Protein AF-0000000070504118 (afdb_homodimer)

pLDDT: mean 78.8, std 23.8, range [20.53, 98.88]

Sequence (328 aa):
MVEAYWTSLQSTMNFRMPEPGEGLLFGGDLSKTWLTQIVDYVAPLGYKLYATGKDVKHFLEST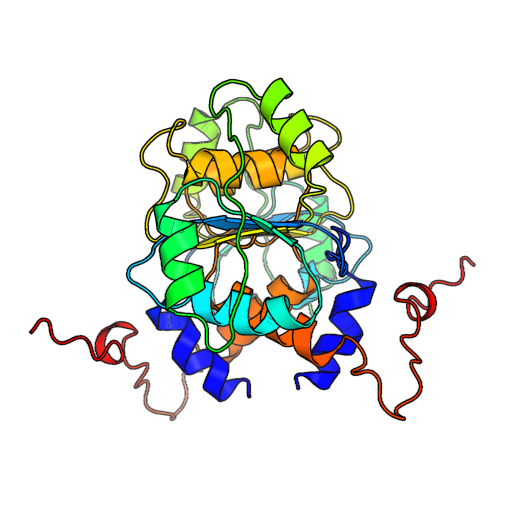CKNKVKVDVIEFPKEDKRALREVFKKYDIRGVFNLALTRGKTTLDVDYVMRRNAVDFGVPLFMEPQTAILFARCMSEKLPRSEGIPPEVRRWSEFIGGKPLMVEAYWTSLQSTMNFRMPEPGEGLLFGGDLSKTWLTQIVDYVAPLGYKLYATGKDVKHFLESTCKNKVKVDVIEFPKEDKRALREVFKKYDIRGVFNLALTRGKTTLDVDYVMRRNAVDFGVPLFMEPQTAILFARCMSEKLPRSEGIPPEVRRWSEFIGGKPL

Radius of gyration: 19.49 Å; Cα contacts (8 Å, |Δi|>4): 531; chains: 2; bounding box: 62×51×52 Å

Foldseek 3Di:
DLVVVLLPVCQDDPQHDDAAVAEEEEEADLVDCLRQLLCLLCQVRHHAYEYQDVVVQCSNCPPHPDHGHYYHDHDPLVDLVVNVVRCVVRRHQEYEYAHPDDQPDSSRPSNSSQVSCVVVVHHYHHHRVVSSSVSNSVRVLCDDPDDDPCCCVRSVVVPPPPPD/DLVVVLLPPQQDDPQHDDAAVAEEEEEADLVDCLRQLLCLLCQVRHHAYEYQDVVVQCSNCPPHPDHGHYYHDHDPLVDLVVNVVRCVVRRHQEYEYAHPDDQPDSSRPSNSSQVSCVVVVHHYHHHRVVSSSVSNSVRVLCDDPDPDPCCCVRSVVVPPPPPD

Nearest PDB structures (foldseek):
  1wo8-assembly1_A  TM=6.613E-01  e=3.465E-04  Thermus thermophilus HB8
  8u2v-assembly1_B  TM=6.356E-01  e=7.333E-04  Borreliella burgdorferi B31
  2z95-assembly1_D  TM=4.974E-01  e=3.998E-02  Aquifex aeolicus VF5
  6q94-assembly3_H-2  TM=5.859E-01  e=1.156E-01  Homo sapiens
  8h26-assembly1_A  TM=4.671E-01  e=1.231E-01  Staphylococcus aureus subsp. aureus NCTC 8325

Secondary structure (DSSP, 8-state):
-HHHHHHHHHHH-SS----TTSEEEEEE-SSSSHHHHHHHHHGGGT-EEEESSHHHHHHHHHHSSS---EEE----TT-HHHHHHHHHHTTEEEEEEE-SS--SSTT-HHHHHHHHHHHTT--EE--HHHHHHHHHHHHHHS--SSSS------TTTSS-----/-HHHHHHHHGGG-SS----TTSEEEEEE-SSSSHHHHHHHHHGGGT-EEEESSHHHHHHHHHHSSS---EEE----TT-HHHHHHHHHHTTEEEEEEE-SS--SSTT-HHHHHHHHHHHTT--EE--HHHHHHHHHHHHHHS--SSSS------TTTS------

Solvent-accessible surface area (backbone atoms only — not comparable to full-atom values): 18100 Å² total; per-residue (Å²): 106,69,63,65,52,47,72,50,37,66,55,51,40,37,42,69,71,65,47,67,67,30,16,35,38,46,51,56,50,79,92,53,62,58,64,34,56,27,45,58,34,38,51,85,61,44,42,41,42,34,20,72,40,68,66,56,32,50,50,43,48,68,61,29,88,57,92,56,76,56,45,70,45,84,70,54,80,89,35,66,70,60,36,50,50,44,39,58,75,55,40,50,32,33,37,41,39,41,33,60,59,62,53,88,43,86,76,27,67,63,31,40,52,54,49,47,26,58,74,68,47,30,47,59,34,47,43,41,51,56,40,37,51,47,25,46,50,56,45,69,60,54,73,63,85,68,87,65,75,62,77,62,65,52,41,63,68,69,44,68,69,62,79,123,106,70,62,65,53,47,73,53,37,69,58,52,40,34,42,68,72,67,48,68,67,30,16,35,37,47,50,55,49,77,91,54,64,59,62,33,57,27,46,60,32,40,51,83,61,46,41,39,42,33,19,72,40,67,65,57,31,50,49,43,48,68,62,27,89,55,92,54,74,53,45,69,44,86,70,54,82,90,36,67,71,59,36,51,51,45,39,57,74,55,40,50,32,32,36,43,41,42,33,59,59,62,53,89,43,86,77,28,66,62,32,40,52,54,48,46,27,58,74,68,48,29,47,58,34,46,41,39,48,56,39,36,51,47,25,46,51,56,44,70,60,56,70,65,86,70,85,66,74,63,77,61,66,52,42,62,68,69,44,67,70,63,79,122

InterPro domains:
  IPR011607 Methylglyoxal synthase-like domain [PS51855] (15-164)
  IPR036914 Methylglyoxal synthase-like domain superfamily [G3DSA:3.40.50.1380] (1-138)
  IPR036914 Methylglyoxal synthase-like domain superfamily [SSF52335] (14-139)

Organism: Lasius niger (NCBI:txid67767)

Structure (mmCIF, N/CA/C/O backbone):
data_AF-0000000070504118-model_v1
#
loop_
_entity.id
_entity.type
_entity.pdbx_description
1 polymer 'Carbamoyl-phosphate synthase arginine-specific large chain'
#
loop_
_atom_site.group_PDB
_atom_site.id
_atom_site.type_symbol
_atom_site.label_atom_id
_atom_site.label_alt_id
_atom_site.label_comp_id
_atom_site.label_asym_id
_atom_site.label_entity_id
_atom_site.label_seq_id
_atom_site.pdbx_PDB_ins_code
_atom_site.Cartn_x
_atom_site.Cartn_y
_atom_site.Cartn_z
_atom_site.occupancy
_atom_site.B_iso_or_equiv
_atom_site.auth_seq_id
_atom_site.auth_comp_id
_atom_site.auth_asym_id
_atom_site.auth_atom_id
_atom_site.pdbx_PDB_model_num
ATOM 1 N N . MET A 1 1 ? -0.927 9.961 -20.391 1 36.69 1 MET A N 1
ATOM 2 C CA . MET A 1 1 ? -0.747 8.773 -19.562 1 36.69 1 MET A CA 1
ATOM 3 C C . MET A 1 1 ? -1.302 9 -18.156 1 36.69 1 MET A C 1
ATOM 5 O O . MET A 1 1 ? -2.049 8.164 -17.641 1 36.69 1 MET A O 1
ATOM 9 N N . VAL A 1 2 ? -0.847 10.195 -17.594 1 42.72 2 VAL A N 1
ATOM 10 C CA . VAL A 1 2 ? -1.384 10.586 -16.297 1 42.72 2 VAL A CA 1
ATOM 11 C C . VAL A 1 2 ? -2.902 10.727 -16.391 1 42.72 2 VAL A C 1
ATOM 13 O O . VAL A 1 2 ? -3.623 10.336 -15.469 1 42.72 2 VAL A O 1
ATOM 16 N N . GLU A 1 3 ? -3.158 11.219 -17.578 1 43.03 3 GLU A N 1
ATOM 17 C CA . GLU A 1 3 ? -4.582 11.523 -17.719 1 43.03 3 GLU A CA 1
ATOM 18 C C . GLU A 1 3 ? -5.426 10.258 -17.641 1 43.03 3 GLU A C 1
ATOM 20 O O . GLU A 1 3 ? -6.469 10.242 -16.969 1 43.03 3 GLU A O 1
ATOM 25 N N . ALA A 1 4 ? -5.043 9.32 -18.438 1 44.44 4 ALA A N 1
ATOM 26 C CA . ALA A 1 4 ? -5.805 8.078 -18.469 1 44.44 4 ALA A CA 1
ATOM 27 C C . ALA A 1 4 ? -5.793 7.387 -17.109 1 44.44 4 ALA A C 1
ATOM 29 O O . ALA A 1 4 ? -6.785 6.773 -16.703 1 44.44 4 ALA A O 1
ATOM 30 N N . TYR A 1 5 ? -4.645 7.508 -16.547 1 46.09 5 TYR A N 1
ATOM 31 C CA . TYR A 1 5 ? -4.527 6.898 -15.227 1 46.09 5 TYR A CA 1
ATOM 32 C C . TYR A 1 5 ? -5.555 7.48 -14.258 1 46.09 5 TYR A C 1
ATOM 34 O O . TYR A 1 5 ? -6.184 6.742 -13.5 1 46.09 5 TYR A O 1
ATOM 42 N N . TRP A 1 6 ? -5.758 8.766 -14.398 1 47 6 TRP A N 1
ATOM 43 C CA . TRP A 1 6 ? -6.543 9.5 -13.406 1 47 6 TRP A CA 1
ATOM 44 C C . TRP A 1 6 ? -8.023 9.164 -13.531 1 47 6 TRP A C 1
ATOM 46 O O . TRP A 1 6 ? -8.719 9.008 -12.523 1 47 6 TRP A O 1
ATOM 56 N N . THR A 1 7 ? -8.438 9.141 -14.719 1 45.72 7 THR A N 1
ATOM 57 C CA . THR A 1 7 ? -9.859 8.875 -14.875 1 45.72 7 THR A CA 1
ATOM 58 C C . THR A 1 7 ? -10.25 7.598 -14.133 1 45.72 7 THR A C 1
ATOM 60 O O . THR A 1 7 ? -11.312 7.535 -13.516 1 45.72 7 THR A O 1
ATOM 63 N N . SER A 1 8 ? -9.281 6.75 -13.969 1 45.91 8 SER A N 1
ATOM 64 C CA . SER A 1 8 ? -9.523 5.434 -13.391 1 45.91 8 SER A CA 1
ATOM 65 C C . SER A 1 8 ? -9.359 5.453 -11.875 1 45.91 8 SER A C 1
ATOM 67 O O . SER A 1 8 ? -10.039 4.711 -11.164 1 45.91 8 SER A O 1
ATOM 69 N N . LEU A 1 9 ? -8.492 6.293 -11.328 1 50.66 9 LEU A N 1
ATOM 70 C CA . LEU A 1 9 ? -8.141 6.266 -9.914 1 50.66 9 LEU A CA 1
ATOM 71 C C . LEU A 1 9 ? -9.367 6.516 -9.047 1 50.66 9 LEU A C 1
ATOM 73 O O . LEU A 1 9 ? -9.555 5.855 -8.016 1 50.66 9 LEU A O 1
ATOM 77 N N . GLN A 1 10 ? -10.18 7.551 -9.328 1 46.56 10 GLN A N 1
ATOM 78 C CA . GLN A 1 10 ? -11.203 8.016 -8.391 1 46.56 10 GLN A CA 1
ATOM 79 C C . GLN A 1 10 ? -12.289 6.965 -8.195 1 46.56 10 GLN A C 1
ATOM 81 O O . GLN A 1 10 ? -12.844 6.832 -7.102 1 46.56 10 GLN A O 1
ATOM 86 N N . SER A 1 11 ? -12.578 6.258 -9.297 1 42.44 11 SER A N 1
ATOM 87 C CA . SER A 1 11 ? -13.773 5.418 -9.258 1 42.44 11 SER A CA 1
ATOM 88 C C . SER A 1 11 ? -13.508 4.109 -8.523 1 42.44 11 SER A C 1
ATOM 90 O O . SER A 1 11 ? -14.445 3.434 -8.086 1 42.44 11 SER A O 1
ATOM 92 N N . THR A 1 12 ? -12.273 3.842 -8.328 1 46.72 12 THR A N 1
ATOM 93 C CA . THR A 1 12 ? -12.062 2.426 -8.039 1 46.72 12 THR A CA 1
ATOM 94 C C . THR A 1 12 ? -11.305 2.244 -6.73 1 46.72 12 THR A C 1
ATOM 96 O O . THR A 1 12 ? -10.867 1.137 -6.406 1 46.72 12 THR A O 1
ATOM 99 N N . MET A 1 13 ? -11.039 3.328 -5.992 1 50.56 13 MET A N 1
ATOM 100 C CA . MET A 1 13 ? -10.258 3.068 -4.789 1 50.56 13 MET A CA 1
ATOM 101 C C . MET A 1 13 ? -11.125 2.445 -3.701 1 50.56 13 MET A C 1
ATOM 103 O O . MET A 1 13 ? -12.273 2.848 -3.508 1 50.56 13 MET A O 1
ATOM 107 N N . ASN A 1 14 ? -10.898 1.213 -3.322 1 53.78 14 ASN A N 1
ATOM 108 C CA . ASN A 1 14 ? -11.594 0.492 -2.262 1 53.78 14 ASN A CA 1
ATOM 109 C C . ASN A 1 14 ? -11.711 1.334 -0.994 1 53.78 14 ASN A C 1
ATOM 111 O O . ASN A 1 14 ? -12.75 1.315 -0.323 1 53.78 14 ASN A O 1
ATOM 115 N N . PHE A 1 15 ? -10.469 2.006 -0.595 1 56.12 15 PHE A N 1
ATOM 116 C CA . PHE A 1 15 ? -10.453 2.98 0.49 1 56.12 15 PHE A CA 1
ATOM 117 C C . PHE A 1 15 ? -10.633 4.395 -0.048 1 56.12 15 PHE A C 1
ATOM 119 O O . PHE A 1 15 ? -10.227 4.691 -1.175 1 56.12 15 PHE A O 1
ATOM 126 N N . ARG A 1 16 ? -11.641 4.934 0.451 1 63.47 16 ARG A N 1
ATOM 127 C CA . ARG A 1 16 ? -11.914 6.293 0.001 1 63.47 16 ARG A CA 1
ATOM 128 C C . ARG A 1 16 ? -10.641 7.129 -0.041 1 63.47 16 ARG A C 1
ATOM 130 O O . ARG A 1 16 ? -9.805 7.035 0.857 1 63.47 16 ARG A O 1
ATOM 137 N N . MET A 1 17 ? -10.336 7.668 -1.132 1 72.88 17 MET A N 1
ATOM 138 C CA . MET A 1 17 ? -9.227 8.609 -1.248 1 72.88 17 MET A CA 1
ATOM 139 C C . MET A 1 17 ? -9.367 9.734 -0.234 1 72.88 17 MET A C 1
ATOM 141 O O . MET A 1 17 ? -10.461 10.242 -0.008 1 72.88 17 MET A O 1
ATOM 145 N N . PRO A 1 18 ? -8.203 9.922 0.378 1 85.06 18 PRO A N 1
ATOM 146 C CA . PRO A 1 18 ? -8.289 11.094 1.247 1 85.06 18 PRO A CA 1
ATOM 147 C C . PRO A 1 18 ? -8.734 12.352 0.5 1 85.06 18 PRO A C 1
ATOM 149 O O . PRO A 1 18 ? -8.391 12.523 -0.674 1 85.06 18 PRO A O 1
ATOM 152 N N . GLU A 1 19 ? -9.508 13.117 1.158 1 84.88 19 GLU A N 1
ATOM 153 C CA . GLU A 1 19 ? -9.992 14.383 0.608 1 84.88 19 GLU A CA 1
ATOM 154 C C . GLU A 1 19 ? -9.328 15.57 1.302 1 84.88 19 GLU A C 1
ATOM 156 O O . GLU A 1 19 ? -8.945 15.477 2.469 1 84.88 19 GLU A O 1
ATOM 161 N N . PRO A 1 20 ? -9.258 16.672 0.469 1 88.19 20 PRO A N 1
ATOM 162 C CA . PRO A 1 20 ? -8.742 17.875 1.133 1 88.19 20 PRO A CA 1
ATOM 163 C C . PRO A 1 20 ? -9.445 18.156 2.459 1 88.19 20 PRO A C 1
ATOM 165 O O . PRO A 1 20 ? -10.664 17.984 2.566 1 88.19 20 PRO A O 1
ATOM 168 N N . GLY A 1 21 ? -8.711 18.625 3.375 1 94.44 21 GLY A N 1
ATOM 169 C CA . GLY A 1 21 ? -9.25 18.844 4.711 1 94.44 21 GLY A CA 1
ATOM 170 C C . GLY A 1 21 ? -9.031 17.672 5.645 1 94.44 21 GLY A C 1
ATOM 171 O O . GLY A 1 21 ? -9.078 17.828 6.867 1 94.44 21 GLY A O 1
ATOM 172 N N . GLU A 1 22 ? -8.766 16.484 5.137 1 95.56 22 GLU A N 1
ATOM 173 C CA . GLU A 1 22 ? -8.5 15.297 5.938 1 95.56 22 GLU A CA 1
ATOM 174 C C . GLU A 1 22 ? -7.016 15.164 6.254 1 95.56 22 GLU A C 1
ATOM 176 O O . GLU A 1 22 ? -6.184 15.859 5.66 1 95.56 22 GLU A O 1
ATOM 181 N N . GLY A 1 23 ? -6.719 14.273 7.219 1 98.12 23 GLY A N 1
ATOM 182 C CA . GLY A 1 23 ? -5.352 14.148 7.703 1 98.12 23 GLY A CA 1
ATOM 183 C C . GLY A 1 23 ? -4.547 13.102 6.961 1 98.12 23 GLY A C 1
ATOM 184 O O . GLY A 1 23 ? -5.07 12.047 6.609 1 98.12 23 GLY A O 1
ATOM 185 N N . LEU A 1 24 ? -3.314 13.438 6.738 1 98.12 24 LEU A N 1
ATOM 186 C CA . LEU A 1 24 ? -2.309 12.508 6.246 1 98.12 24 LEU A CA 1
ATOM 187 C C . LEU A 1 24 ? -1.181 12.336 7.258 1 98.12 24 LEU A C 1
ATOM 189 O O . LEU A 1 24 ? -0.669 13.32 7.793 1 98.12 24 LEU A O 1
ATOM 193 N N . LEU A 1 25 ? -0.865 11.109 7.566 1 98.69 25 LEU A N 1
ATOM 194 C CA . LEU A 1 25 ? 0.186 10.797 8.523 1 98.69 25 LEU A CA 1
ATOM 195 C C . LEU A 1 25 ? 1.461 10.359 7.816 1 98.69 25 LEU A C 1
ATOM 197 O O . LEU A 1 25 ? 1.423 9.492 6.941 1 98.69 25 LEU A O 1
ATOM 201 N N . PHE A 1 26 ? 2.551 10.992 8.156 1 98.25 26 PHE A N 1
ATOM 202 C CA . PHE A 1 26 ? 3.816 10.75 7.477 1 98.25 26 PHE A CA 1
ATOM 203 C C . PHE A 1 26 ? 4.844 10.172 8.438 1 98.25 26 PHE A C 1
ATOM 205 O O . PHE A 1 26 ? 4.945 10.609 9.586 1 98.25 26 PHE A O 1
ATOM 212 N N . GLY A 1 27 ? 5.543 9.172 7.992 1 96.38 27 GLY A N 1
ATOM 213 C CA . GLY A 1 27 ? 6.645 8.562 8.719 1 96.38 27 GLY A CA 1
ATOM 214 C C . GLY A 1 27 ? 7.578 7.77 7.832 1 96.38 27 GLY A C 1
ATOM 215 O O . GLY A 1 27 ? 7.262 7.5 6.672 1 96.38 27 GLY A O 1
ATOM 216 N N . GLY A 1 28 ? 8.742 7.367 8.43 1 92.75 28 GLY A N 1
ATOM 217 C CA . GLY A 1 28 ? 9.695 6.559 7.691 1 92.75 28 GLY A CA 1
ATOM 218 C C . GLY A 1 28 ? 11.086 7.16 7.66 1 92.75 28 GLY A C 1
ATOM 219 O O . GLY A 1 28 ? 11.477 7.891 8.57 1 92.75 28 GLY A O 1
ATOM 220 N N . ASP A 1 29 ? 11.82 6.836 6.605 1 89.94 29 ASP A N 1
ATOM 221 C CA . ASP A 1 29 ? 13.234 7.176 6.449 1 89.94 29 ASP A CA 1
ATOM 222 C C . ASP A 1 29 ? 13.406 8.656 6.098 1 89.94 29 ASP A C 1
ATOM 224 O O . ASP A 1 29 ? 12.734 9.164 5.199 1 89.94 29 ASP A O 1
ATOM 228 N N . LEU A 1 30 ? 14.336 9.352 6.781 1 93.88 30 LEU A N 1
ATOM 229 C CA . LEU A 1 30 ? 14.531 10.781 6.574 1 93.88 30 LEU A CA 1
ATOM 230 C C . LEU A 1 30 ? 15.82 11.047 5.801 1 93.88 30 LEU A C 1
ATOM 232 O O . LEU A 1 30 ? 16.172 12.195 5.551 1 93.88 30 LEU A O 1
ATOM 236 N N . SER A 1 31 ? 16.5 9.969 5.469 1 90.5 31 SER A N 1
ATOM 237 C CA . SER A 1 31 ? 17.75 10.125 4.711 1 90.5 31 SER A CA 1
ATOM 238 C C . SER A 1 31 ? 17.469 10.273 3.221 1 90.5 31 SER A C 1
ATOM 240 O O . SER A 1 31 ? 18.375 10.539 2.436 1 90.5 31 SER A O 1
ATOM 242 N N . LYS A 1 32 ? 16.25 10.117 2.832 1 88.69 32 LYS A N 1
ATOM 243 C CA . LYS A 1 32 ? 15.797 10.273 1.451 1 88.69 32 LYS A CA 1
ATOM 244 C C . LYS A 1 32 ? 14.82 11.43 1.316 1 88.69 32 LYS A C 1
ATOM 246 O O . LYS A 1 32 ? 14.273 11.906 2.312 1 88.69 32 LYS A O 1
ATOM 251 N N . THR A 1 33 ? 14.555 11.844 0.123 1 91.69 33 THR A N 1
ATOM 252 C CA . THR A 1 33 ? 13.68 12.984 -0.119 1 91.69 33 THR A CA 1
ATOM 253 C C . THR A 1 33 ? 12.258 12.516 -0.419 1 91.69 33 THR A C 1
ATOM 255 O O . THR A 1 33 ? 11.414 13.305 -0.85 1 91.69 33 THR A O 1
ATOM 258 N N . TRP A 1 34 ? 11.938 11.258 -0.248 1 90.94 34 TRP A N 1
ATOM 259 C CA . TRP A 1 34 ? 10.68 10.672 -0.683 1 90.94 34 TRP A CA 1
ATOM 260 C C . TRP A 1 34 ? 9.492 11.383 -0.032 1 90.94 34 TRP A C 1
ATOM 262 O O . TRP A 1 34 ? 8.555 11.797 -0.718 1 90.94 34 TRP A O 1
ATOM 272 N N . LEU A 1 35 ? 9.547 11.539 1.295 1 95.94 35 LEU A N 1
ATOM 273 C CA . LEU A 1 35 ? 8.445 12.18 2.006 1 95.94 35 LEU A CA 1
ATOM 274 C C . LEU A 1 35 ? 8.273 13.625 1.562 1 95.94 35 LEU A C 1
ATOM 276 O O . LEU A 1 35 ? 7.152 14.109 1.41 1 95.94 35 LEU A O 1
ATOM 280 N N . THR A 1 36 ? 9.391 14.289 1.333 1 96.94 36 THR A N 1
ATOM 281 C CA . THR A 1 36 ? 9.367 15.664 0.859 1 96.94 36 THR A CA 1
ATOM 282 C C . THR A 1 36 ? 8.625 15.773 -0.47 1 96.94 36 THR A C 1
ATOM 284 O O . THR A 1 36 ? 7.758 16.625 -0.638 1 96.94 36 THR A O 1
ATOM 287 N N . GLN A 1 37 ? 8.945 14.938 -1.38 1 93.88 37 GLN A N 1
ATOM 288 C CA . GLN A 1 37 ? 8.32 14.93 -2.699 1 93.88 37 GLN A CA 1
ATOM 289 C C . GLN A 1 37 ? 6.812 14.727 -2.594 1 93.88 37 GLN A C 1
ATOM 291 O O . GLN A 1 37 ? 6.043 15.406 -3.273 1 93.88 37 GLN A O 1
ATOM 296 N N . ILE A 1 38 ? 6.43 13.773 -1.747 1 94.75 38 ILE A N 1
ATOM 297 C CA . ILE A 1 38 ? 5.012 13.492 -1.561 1 94.75 38 ILE A CA 1
ATOM 298 C C . ILE A 1 38 ? 4.309 14.727 -0.997 1 94.75 38 ILE A C 1
ATOM 300 O O . ILE A 1 38 ? 3.283 15.156 -1.523 1 94.75 38 ILE A O 1
ATOM 304 N N . VAL A 1 39 ? 4.848 15.297 0.071 1 97.62 39 VAL A N 1
ATOM 305 C CA . VAL A 1 39 ? 4.238 16.453 0.733 1 97.62 39 VAL A CA 1
ATOM 306 C C . VAL A 1 39 ? 4.176 17.625 -0.232 1 97.62 39 VAL A C 1
ATOM 308 O O . VAL A 1 39 ? 3.189 18.375 -0.253 1 97.62 39 VAL A O 1
ATOM 311 N N . ASP A 1 40 ? 5.16 17.828 -1.086 1 96.06 40 ASP A N 1
ATOM 312 C CA . ASP A 1 40 ? 5.156 18.906 -2.07 1 96.06 40 ASP A CA 1
ATOM 313 C C . ASP A 1 40 ? 3.957 18.781 -3.01 1 96.06 40 ASP A C 1
ATOM 315 O O . ASP A 1 40 ? 3.426 19.797 -3.475 1 96.06 40 ASP A O 1
ATOM 319 N N . TYR A 1 41 ? 3.533 17.578 -3.297 1 92.06 41 TYR A N 1
ATOM 320 C CA . TYR A 1 41 ? 2.387 17.359 -4.176 1 92.06 41 TYR A CA 1
ATOM 321 C C . TYR A 1 41 ? 1.078 17.578 -3.424 1 92.06 41 TYR A C 1
ATOM 323 O O . TYR A 1 41 ? 0.121 18.125 -3.973 1 92.06 41 TYR A O 1
ATOM 331 N N . VAL A 1 42 ? 1.008 17.203 -2.102 1 94.06 42 VAL A N 1
ATOM 332 C CA . VAL A 1 42 ? -0.307 17.094 -1.479 1 94.06 42 VAL A CA 1
ATOM 333 C C . VAL A 1 42 ? -0.571 18.312 -0.613 1 94.06 42 VAL A C 1
ATOM 335 O O . VAL A 1 42 ? -1.726 18.656 -0.344 1 94.06 42 VAL A O 1
ATOM 338 N N . ALA A 1 43 ? 0.449 18.984 -0.14 1 96.12 43 ALA A N 1
ATOM 339 C CA . ALA A 1 43 ? 0.28 20.125 0.762 1 96.12 43 ALA A CA 1
ATOM 340 C C . ALA A 1 43 ? -0.597 21.203 0.128 1 96.12 43 ALA A C 1
ATOM 342 O O . ALA A 1 43 ? -1.519 21.719 0.767 1 96.12 43 ALA A O 1
ATOM 343 N N . PRO A 1 44 ? -0.412 21.547 -1.186 1 94.12 44 PRO A N 1
ATOM 344 C CA . PRO A 1 44 ? -1.214 22.609 -1.803 1 94.12 44 PRO A CA 1
ATOM 345 C C . PRO A 1 44 ? -2.689 22.25 -1.922 1 94.12 44 PRO A C 1
ATOM 347 O O . PRO A 1 44 ? -3.525 23.109 -2.215 1 94.12 44 PRO A O 1
ATOM 350 N N . LEU A 1 45 ? -3.006 21.031 -1.744 1 91 45 LEU A N 1
ATOM 351 C CA . LEU A 1 45 ? -4.375 20.578 -1.944 1 91 45 LEU A CA 1
ATOM 352 C C . LEU A 1 45 ? -5.211 20.797 -0.69 1 91 45 LEU A C 1
ATOM 354 O O . LEU A 1 45 ? -6.434 20.641 -0.719 1 91 45 LEU A O 1
ATOM 358 N N . GLY A 1 46 ? -4.562 21.078 0.465 1 94.06 46 GLY A N 1
ATOM 359 C CA . GLY A 1 46 ? -5.309 21.453 1.655 1 94.06 46 GLY A CA 1
ATOM 360 C C . GLY A 1 46 ? -5.465 20.312 2.643 1 94.06 46 GLY A C 1
ATOM 361 O O . GLY A 1 46 ? -6.363 20.328 3.486 1 94.06 46 GLY A O 1
ATOM 362 N N . TYR A 1 47 ? -4.652 19.344 2.59 1 96.06 47 TYR A N 1
ATOM 363 C CA . TYR A 1 47 ? -4.637 18.266 3.578 1 96.06 47 TYR A CA 1
ATOM 364 C C . TYR A 1 47 ? -4 18.734 4.883 1 96.06 47 TYR A C 1
ATOM 366 O O . TYR A 1 47 ? -3.172 19.656 4.879 1 96.06 47 TYR A O 1
ATOM 374 N N . LYS A 1 48 ? -4.473 18.156 5.957 1 98.38 48 LYS A N 1
ATOM 375 C CA . LYS A 1 48 ? -3.758 18.328 7.219 1 98.38 48 LYS A CA 1
ATOM 376 C C . LYS A 1 48 ? -2.598 17.344 7.324 1 98.38 48 LYS A C 1
ATOM 378 O O . LYS A 1 48 ? -2.77 16.141 7.094 1 98.38 48 LYS A O 1
ATOM 383 N N . LEU A 1 49 ? -1.44 17.859 7.648 1 98.75 49 LEU A N 1
ATOM 384 C CA . LEU A 1 49 ? -0.234 17.047 7.648 1 98.75 49 LEU A CA 1
ATOM 385 C C . LEU A 1 49 ? 0.194 16.703 9.07 1 98.75 49 LEU A C 1
ATOM 387 O O . LEU A 1 49 ? 0.378 17.609 9.898 1 98.75 49 LEU A O 1
ATOM 391 N N . TYR A 1 50 ? 0.334 15.453 9.352 1 98.88 50 TYR A N 1
ATOM 392 C CA . TYR A 1 50 ? 0.653 15.008 10.703 1 98.88 50 TYR A CA 1
ATOM 393 C C . TYR A 1 50 ? 1.907 14.141 10.711 1 98.88 50 TYR A C 1
ATOM 395 O O . TYR A 1 50 ? 2.195 13.445 9.742 1 98.88 50 TYR A O 1
ATOM 403 N N . ALA A 1 51 ? 2.629 14.18 11.758 1 98.69 51 ALA A N 1
ATOM 404 C CA . ALA A 1 51 ? 3.754 13.312 12.102 1 98.69 51 ALA A CA 1
ATOM 405 C C . ALA A 1 51 ? 3.682 12.867 13.562 1 98.69 51 ALA A C 1
ATOM 407 O O . ALA A 1 51 ? 2.963 13.469 14.359 1 98.69 51 ALA A O 1
ATOM 408 N N . THR A 1 52 ? 4.398 11.789 13.859 1 97.62 52 THR A N 1
ATOM 409 C CA . THR A 1 52 ? 4.379 11.312 15.242 1 97.62 52 THR A CA 1
ATOM 410 C C . THR A 1 52 ? 5.652 11.727 15.969 1 97.62 52 THR A C 1
ATOM 412 O O . THR A 1 52 ? 5.785 11.492 17.172 1 97.62 52 THR A O 1
ATOM 415 N N . GLY A 1 53 ? 6.609 12.312 15.305 1 97.44 53 GLY A N 1
ATOM 416 C CA . GLY A 1 53 ? 7.855 12.766 15.906 1 97.44 53 GLY A CA 1
ATOM 417 C C . GLY A 1 53 ? 8.312 14.117 15.383 1 97.44 53 GLY A C 1
ATOM 418 O O . GLY A 1 53 ? 7.988 14.492 14.258 1 97.44 53 GLY A O 1
ATOM 419 N N . LYS A 1 54 ? 9.055 14.836 16.203 1 98.31 54 LYS A N 1
ATOM 420 C CA . LYS A 1 54 ? 9.57 16.141 15.828 1 98.31 54 LYS A CA 1
ATOM 421 C C . LYS A 1 54 ? 10.57 16.031 14.672 1 98.31 54 LYS A C 1
ATOM 423 O O . LYS A 1 54 ? 10.727 16.984 13.898 1 98.31 54 LYS A O 1
ATOM 428 N N . ASP A 1 55 ? 11.219 14.953 14.617 1 97.88 55 ASP A N 1
ATOM 429 C CA . ASP A 1 55 ? 12.203 14.758 13.555 1 97.88 55 ASP A CA 1
ATOM 430 C C . ASP A 1 55 ? 11.539 14.805 12.18 1 97.88 55 ASP A C 1
ATOM 432 O O . ASP A 1 55 ? 12.008 15.516 11.281 1 97.88 55 ASP A O 1
ATOM 436 N N . VAL A 1 56 ? 10.406 14.125 12.047 1 97.94 56 VAL A N 1
ATOM 437 C CA . VAL A 1 56 ? 9.695 14.117 10.781 1 97.94 56 VAL A CA 1
ATOM 438 C C . VAL A 1 56 ? 9.117 15.5 10.5 1 97.94 56 VAL A C 1
ATOM 440 O O . VAL A 1 56 ? 9.195 16 9.375 1 97.94 56 VAL A O 1
ATOM 443 N N . LYS A 1 57 ? 8.555 16.156 11.539 1 98.69 57 LYS A N 1
ATOM 444 C CA . LYS A 1 57 ? 8.062 17.516 11.398 1 98.69 57 LYS A CA 1
ATOM 445 C C . LYS A 1 57 ? 9.156 18.438 10.875 1 98.69 57 LYS A C 1
ATOM 447 O O . LYS A 1 57 ? 8.969 19.125 9.867 1 98.69 57 LYS A O 1
ATOM 452 N N . HIS A 1 58 ? 10.266 18.406 11.516 1 98.56 58 HIS A N 1
ATOM 453 C CA . HIS A 1 58 ? 11.367 19.297 11.156 1 98.56 58 HIS A CA 1
ATOM 454 C C . HIS A 1 58 ? 11.867 19 9.742 1 98.56 58 HIS A C 1
ATOM 456 O O . HIS A 1 58 ? 12.117 19.922 8.969 1 98.56 58 HIS A O 1
ATOM 462 N N . PHE A 1 59 ? 12.031 17.781 9.469 1 98.5 59 PHE A N 1
ATOM 463 C CA . PHE A 1 59 ? 12.508 17.375 8.148 1 98.5 59 PHE A CA 1
ATOM 464 C C . PHE A 1 59 ? 11.609 17.922 7.051 1 98.5 59 PHE A C 1
ATOM 466 O O . PHE A 1 59 ? 12.078 18.578 6.121 1 98.5 59 PHE A O 1
ATOM 473 N N . LEU A 1 60 ? 10.312 17.688 7.238 1 98.56 60 LEU A N 1
ATOM 474 C CA . LEU A 1 60 ? 9.359 18.094 6.207 1 98.56 60 LEU A CA 1
ATOM 475 C C . LEU A 1 60 ? 9.273 19.609 6.113 1 98.56 60 LEU A C 1
ATOM 477 O O . LEU A 1 60 ? 9.289 20.172 5.012 1 98.56 60 LEU A O 1
ATOM 481 N N . GLU A 1 61 ? 9.242 20.328 7.195 1 98.62 61 GLU A N 1
ATOM 482 C CA . GLU A 1 61 ? 9.109 21.781 7.195 1 98.62 61 GLU A CA 1
ATOM 483 C C . GLU A 1 61 ? 10.375 22.438 6.656 1 98.62 61 GLU A C 1
ATOM 485 O O . GLU A 1 61 ? 10.312 23.547 6.102 1 98.62 61 GLU A O 1
ATOM 490 N N . SER A 1 62 ? 11.445 21.719 6.703 1 98.31 62 SER A N 1
ATOM 491 C CA . SER A 1 62 ? 12.711 22.312 6.273 1 98.31 62 SER A CA 1
ATOM 492 C C . SER A 1 62 ? 13.031 21.938 4.828 1 98.31 62 SER A C 1
ATOM 494 O O . SER A 1 62 ? 13.844 22.609 4.184 1 98.31 62 SER A O 1
ATOM 496 N N . THR A 1 63 ? 12.469 20.906 4.32 1 97.94 63 THR A N 1
ATOM 497 C CA . THR A 1 63 ? 12.953 20.391 3.045 1 97.94 63 THR A CA 1
ATOM 498 C C . THR A 1 63 ? 11.914 20.609 1.947 1 97.94 63 THR A C 1
ATOM 500 O O . THR A 1 63 ? 12.242 20.562 0.759 1 97.94 63 THR A O 1
ATOM 503 N N . CYS A 1 64 ? 10.734 20.844 2.275 1 97.31 64 CYS A N 1
ATOM 504 C CA . CYS A 1 64 ? 9.703 21.031 1.264 1 97.31 64 CYS A CA 1
ATOM 505 C C . CYS A 1 64 ? 9.906 22.359 0.529 1 97.31 64 CYS A C 1
ATOM 507 O O . CYS A 1 64 ? 10.477 23.297 1.085 1 97.31 64 CYS A O 1
ATOM 509 N N . LYS A 1 65 ? 9.445 22.359 -0.73 1 94.19 65 LYS A N 1
ATOM 510 C CA . LYS A 1 65 ? 9.625 23.516 -1.601 1 94.19 65 LYS A CA 1
ATOM 511 C C . LYS A 1 65 ? 8.875 24.719 -1.059 1 94.19 65 LYS A C 1
ATOM 513 O O . LYS A 1 65 ? 9.383 25.844 -1.109 1 94.19 65 LYS A O 1
ATOM 518 N N . ASN A 1 66 ? 7.676 24.516 -0.596 1 92.38 66 ASN A N 1
ATOM 519 C CA . ASN A 1 66 ? 6.852 25.562 -0.007 1 92.38 66 ASN A CA 1
ATOM 520 C C . ASN A 1 66 ? 6.75 25.422 1.508 1 92.38 66 ASN A C 1
ATOM 522 O O . ASN A 1 66 ? 7.027 24.344 2.049 1 92.38 66 ASN A O 1
ATOM 526 N N . LYS A 1 67 ? 6.441 26.547 2.078 1 96.12 67 LYS A N 1
ATOM 527 C CA . LYS A 1 67 ? 6.215 26.469 3.518 1 96.12 67 LYS A CA 1
ATOM 528 C C . LYS A 1 67 ? 5.047 25.547 3.844 1 96.12 67 LYS A C 1
ATOM 530 O O . LYS A 1 67 ? 3.957 25.688 3.285 1 96.12 67 LYS A O 1
ATOM 535 N N . VAL A 1 68 ? 5.316 24.562 4.664 1 98 68 VAL A N 1
ATOM 536 C CA . VAL A 1 68 ? 4.27 23.641 5.094 1 98 68 VAL A CA 1
ATOM 537 C C . VAL A 1 68 ? 4.234 23.562 6.617 1 98 68 VAL A C 1
ATOM 539 O O . VAL A 1 68 ? 5.246 23.812 7.277 1 98 68 VAL A O 1
ATOM 542 N N . LYS A 1 69 ? 3.068 23.406 7.117 1 98.56 69 LYS A N 1
ATOM 543 C CA . LYS A 1 69 ? 2.891 23.172 8.547 1 98.56 69 LYS A CA 1
ATOM 544 C C . LYS A 1 69 ? 2.611 21.688 8.836 1 98.56 69 LYS A C 1
ATOM 546 O O . LYS A 1 69 ? 1.665 21.125 8.289 1 98.56 69 LYS A O 1
ATOM 551 N N . VAL A 1 70 ? 3.389 21.094 9.617 1 98.81 70 VAL A N 1
ATOM 552 C CA . VAL A 1 70 ? 3.211 19.703 10.062 1 98.81 70 VAL A CA 1
ATOM 553 C C . VAL A 1 70 ? 2.99 19.672 11.57 1 98.81 70 VAL A C 1
ATOM 555 O O . VAL A 1 70 ? 3.758 20.281 12.328 1 98.81 70 VAL A O 1
ATOM 558 N N . ASP A 1 71 ? 1.951 19.062 12.016 1 98.88 71 ASP A N 1
ATOM 559 C CA . ASP A 1 71 ? 1.676 18.953 13.445 1 98.88 71 ASP A CA 1
ATOM 560 C C . ASP A 1 71 ? 2.102 17.594 13.984 1 98.88 71 ASP A C 1
ATOM 562 O O . ASP A 1 71 ? 1.777 16.547 13.398 1 98.88 71 ASP A O 1
ATOM 566 N N . VAL A 1 72 ? 2.811 17.625 15.094 1 98.88 72 VAL A N 1
ATOM 567 C CA . VAL A 1 72 ? 3.129 16.391 15.797 1 98.88 72 VAL A CA 1
ATOM 568 C C . VAL A 1 72 ? 1.937 15.961 16.656 1 98.88 72 VAL A C 1
ATOM 570 O O . VAL A 1 72 ? 1.403 16.75 17.422 1 98.88 72 VAL A O 1
ATOM 573 N N . ILE A 1 73 ? 1.518 14.773 16.5 1 98.75 73 ILE A N 1
ATOM 574 C CA . ILE A 1 73 ? 0.367 14.289 17.25 1 98.75 73 ILE A CA 1
ATOM 575 C C . ILE A 1 73 ? 0.803 13.164 18.188 1 98.75 73 ILE A C 1
ATOM 577 O O . ILE A 1 73 ? 1.828 12.516 17.969 1 98.75 73 ILE A O 1
ATOM 581 N N . GLU A 1 74 ? -0 12.945 19.234 1 98.25 74 GLU A N 1
ATOM 582 C CA . GLU A 1 74 ? 0.246 11.82 20.125 1 98.25 74 GLU A CA 1
ATOM 583 C C . GLU A 1 74 ? 0.068 10.492 19.406 1 98.25 74 GLU A C 1
ATOM 585 O O . GLU A 1 74 ? -0.791 10.367 18.531 1 98.25 74 GLU A O 1
ATOM 590 N N . PHE A 1 75 ? 0.868 9.578 19.734 1 97.56 75 PHE A N 1
ATOM 591 C CA . PHE A 1 75 ? 0.828 8.266 19.094 1 97.56 75 PHE A CA 1
ATOM 592 C C . PHE A 1 75 ? 1.076 7.164 20.125 1 97.56 75 PHE A C 1
ATOM 594 O O . PHE A 1 75 ? 2.184 6.625 20.203 1 97.56 75 PHE A O 1
ATOM 601 N N . PRO A 1 76 ? 0.022 6.863 20.891 1 97.19 76 PRO A N 1
ATOM 602 C CA . PRO A 1 76 ? 0.153 5.832 21.922 1 97.19 76 PRO A CA 1
ATOM 603 C C . PRO A 1 76 ? 0.356 4.438 21.344 1 97.19 76 PRO A C 1
ATOM 605 O O . PRO A 1 76 ? -0.603 3.67 21.219 1 97.19 76 PRO A O 1
ATOM 608 N N . LYS A 1 77 ? 1.513 3.926 21.156 1 93.56 77 LYS A N 1
ATOM 609 C CA . LYS A 1 77 ? 1.894 2.746 20.375 1 93.56 77 LYS A CA 1
ATOM 610 C C . LYS A 1 77 ? 1.396 1.468 21.047 1 93.56 77 LYS A C 1
ATOM 612 O O . LYS A 1 77 ? 1.166 0.46 20.359 1 93.56 77 LYS A O 1
ATOM 617 N N . GLU A 1 78 ? 1.238 1.561 22.312 1 94.19 78 GLU A N 1
ATOM 618 C CA . GLU A 1 78 ? 0.93 0.33 23.031 1 94.19 78 GLU A CA 1
ATOM 619 C C . GLU A 1 78 ? -0.551 0.258 23.391 1 94.19 78 GLU A C 1
ATOM 621 O O . GLU A 1 78 ? -0.973 -0.63 24.141 1 94.19 78 GLU A O 1
ATOM 626 N N . ASP A 1 79 ? -1.337 1.198 22.984 1 95.69 79 ASP A N 1
ATOM 627 C CA . ASP A 1 79 ? -2.766 1.266 23.281 1 95.69 79 ASP A CA 1
ATOM 628 C C . ASP A 1 79 ? -3.582 1.427 22 1 95.69 79 ASP A C 1
ATOM 630 O O . ASP A 1 79 ? -3.818 2.547 21.547 1 95.69 79 ASP A O 1
ATOM 634 N N . LYS A 1 80 ? -4.07 0.31 21.484 1 93.31 80 LYS A N 1
ATOM 635 C CA . LYS A 1 80 ? -4.77 0.3 20.203 1 93.31 80 LYS A CA 1
ATOM 636 C C . LYS A 1 80 ? -6.031 1.159 20.25 1 93.31 80 LYS A C 1
ATOM 638 O O . LYS A 1 80 ? -6.348 1.863 19.297 1 93.31 80 LYS A O 1
ATOM 643 N N . ARG A 1 81 ? -6.773 1.041 21.328 1 96.44 81 ARG A N 1
ATOM 644 C CA . ARG A 1 81 ? -7.98 1.845 21.469 1 96.44 81 ARG A CA 1
ATOM 645 C C . ARG A 1 81 ? -7.66 3.334 21.422 1 96.44 81 ARG A C 1
ATOM 647 O O . ARG A 1 81 ? -8.344 4.098 20.734 1 96.44 81 ARG A O 1
ATOM 654 N N . ALA A 1 82 ? -6.613 3.688 22.156 1 97.62 82 ALA A N 1
ATOM 655 C CA . ALA A 1 82 ? -6.18 5.082 22.125 1 97.62 82 ALA A CA 1
ATOM 656 C C . ALA A 1 82 ? -5.727 5.488 20.719 1 97.62 82 ALA A C 1
ATOM 658 O O . ALA A 1 82 ? -5.965 6.617 20.297 1 97.62 82 ALA A O 1
ATOM 659 N N . LEU A 1 83 ? -5.105 4.598 20.031 1 97.56 83 LEU A N 1
ATOM 660 C CA . LEU A 1 83 ? -4.668 4.879 18.672 1 97.56 83 LEU A CA 1
ATOM 661 C C . LEU A 1 83 ? -5.867 5.102 17.75 1 97.56 83 LEU A C 1
ATOM 663 O O . LEU A 1 83 ? -5.836 5.977 16.875 1 97.56 83 LEU A O 1
ATOM 667 N N . ARG A 1 84 ? -6.875 4.285 17.938 1 97 84 ARG A N 1
ATOM 668 C CA . ARG A 1 84 ? -8.086 4.465 17.141 1 97 84 ARG A CA 1
ATOM 669 C C . ARG A 1 84 ? -8.672 5.859 17.344 1 97 84 ARG A C 1
ATOM 671 O O . ARG A 1 84 ? -9.109 6.5 16.391 1 97 84 ARG A O 1
ATOM 678 N N . GLU A 1 85 ? -8.688 6.332 18.562 1 98.12 85 GLU A N 1
ATOM 679 C CA . GLU A 1 85 ? -9.188 7.668 18.875 1 98.12 85 GLU A CA 1
ATOM 680 C C . GLU A 1 85 ? -8.32 8.742 18.234 1 98.12 85 GLU A C 1
ATOM 682 O O . GLU A 1 85 ? -8.82 9.789 17.812 1 98.12 85 GLU A O 1
ATOM 687 N N . VAL A 1 86 ? -7.027 8.484 18.172 1 98.25 86 VAL A N 1
ATOM 688 C CA . VAL A 1 86 ? -6.109 9.422 17.531 1 98.25 86 VAL A CA 1
ATOM 689 C C . VAL A 1 86 ? -6.434 9.523 16.047 1 98.25 86 VAL A C 1
ATOM 691 O O . VAL A 1 86 ? -6.555 10.625 15.5 1 98.25 86 VAL A O 1
ATOM 694 N N . PHE A 1 87 ? -6.633 8.391 15.344 1 97.69 87 PHE A N 1
ATOM 695 C CA . PHE A 1 87 ? -6.969 8.383 13.922 1 97.69 87 PHE A CA 1
ATOM 696 C C . PHE A 1 87 ? -8.281 9.109 13.672 1 97.69 87 PHE A C 1
ATOM 698 O O . PHE A 1 87 ? -8.414 9.844 12.695 1 97.69 87 PHE A O 1
ATOM 705 N N . LYS A 1 88 ? -9.195 8.914 14.57 1 97.56 88 LYS A N 1
ATOM 706 C CA . LYS A 1 88 ? -10.492 9.578 14.453 1 97.56 88 LYS A CA 1
ATOM 707 C C . LYS A 1 88 ? -10.367 11.07 14.719 1 97.56 88 LYS A C 1
ATOM 709 O O . LYS A 1 88 ? -10.852 11.891 13.93 1 97.56 88 LYS A O 1
ATOM 714 N N . LYS A 1 89 ? -9.734 11.445 15.789 1 98.31 89 LYS A N 1
ATOM 715 C CA . LYS A 1 89 ? -9.578 12.828 16.219 1 98.31 89 LYS A CA 1
ATOM 716 C C . LYS A 1 89 ? -8.953 13.68 15.117 1 98.31 89 LYS A C 1
ATOM 718 O O . LYS A 1 89 ? -9.398 14.805 14.875 1 98.31 89 LYS A O 1
ATOM 723 N N . TYR A 1 90 ? -7.969 13.164 14.445 1 98.5 90 TYR A N 1
ATOM 724 C CA . TYR A 1 90 ? -7.215 13.93 13.453 1 98.5 90 TYR A CA 1
ATOM 725 C C . TYR A 1 90 ? -7.676 13.586 12.047 1 98.5 90 TYR A C 1
ATOM 727 O O . TYR A 1 90 ? -7.055 14.008 11.062 1 98.5 90 TYR A O 1
ATOM 735 N N . ASP A 1 91 ? -8.75 12.758 11.93 1 97.5 91 ASP A N 1
ATOM 736 C CA . ASP A 1 91 ? -9.344 12.375 10.648 1 97.5 91 ASP A CA 1
ATOM 737 C C . ASP A 1 91 ? -8.281 11.875 9.672 1 97.5 91 ASP A C 1
ATOM 739 O O . ASP A 1 91 ? -8.195 12.352 8.547 1 97.5 91 ASP A O 1
ATOM 743 N N . ILE A 1 92 ? -7.441 10.984 10.195 1 97.06 92 ILE A N 1
ATOM 744 C CA . ILE A 1 92 ? -6.383 10.406 9.375 1 97.06 92 ILE A CA 1
ATOM 745 C C . ILE A 1 92 ? -6.992 9.477 8.328 1 97.06 92 ILE A C 1
ATOM 747 O O . ILE A 1 92 ? -7.582 8.445 8.68 1 97.06 92 ILE A O 1
ATOM 751 N N . ARG A 1 93 ? -6.773 9.883 7.051 1 93.06 93 ARG A N 1
ATOM 752 C CA . ARG A 1 93 ? -7.391 9.133 5.961 1 93.06 93 ARG A CA 1
ATOM 753 C C . ARG A 1 93 ? -6.34 8.625 4.984 1 93.06 93 ARG A C 1
ATOM 755 O O . ARG A 1 93 ? -6.68 8.062 3.939 1 93.06 93 ARG A O 1
ATOM 762 N N . GLY A 1 94 ? -5.102 8.75 5.289 1 94.19 94 GLY A N 1
ATOM 763 C CA . GLY A 1 94 ? -3.98 8.219 4.531 1 94.19 94 GLY A CA 1
ATOM 764 C C . GLY A 1 94 ? -2.689 8.18 5.324 1 94.19 94 GLY A C 1
ATOM 765 O O . GLY A 1 94 ? -2.4 9.102 6.094 1 94.19 94 GLY A O 1
ATOM 766 N N . VAL A 1 95 ? -1.967 7.113 5.18 1 95.75 95 VAL A N 1
ATOM 767 C CA . VAL A 1 95 ? -0.686 6.953 5.863 1 95.75 95 VAL A CA 1
ATOM 768 C C . VAL A 1 95 ? 0.419 6.715 4.836 1 95.75 95 VAL A C 1
ATOM 770 O O . VAL A 1 95 ? 0.331 5.793 4.02 1 95.75 95 VAL A O 1
ATOM 773 N N . PHE A 1 96 ? 1.361 7.59 4.812 1 95.81 96 PHE A N 1
ATOM 774 C CA . PHE A 1 96 ? 2.594 7.422 4.051 1 95.81 96 PHE A CA 1
ATOM 775 C C . PHE A 1 96 ? 3.75 7.043 4.969 1 95.81 96 PHE A C 1
ATOM 777 O O . PHE A 1 96 ? 4.242 7.875 5.734 1 95.81 96 PHE A O 1
ATOM 784 N N . ASN A 1 97 ? 4.109 5.84 4.98 1 94.62 97 ASN A N 1
ATOM 785 C CA . ASN A 1 97 ? 5.23 5.348 5.777 1 94.62 97 ASN A CA 1
ATOM 786 C C . ASN A 1 97 ? 6.289 4.676 4.906 1 94.62 97 ASN A C 1
ATOM 788 O O . ASN A 1 97 ? 6.148 3.508 4.547 1 94.62 97 ASN A O 1
ATOM 792 N N . LEU A 1 98 ? 7.312 5.43 4.59 1 91.31 98 LEU A N 1
ATOM 793 C CA . LEU A 1 98 ? 8.328 5.016 3.629 1 91.31 98 LEU A CA 1
ATOM 794 C C . LEU A 1 98 ? 9.633 4.664 4.336 1 91.31 98 LEU A C 1
ATOM 796 O O . LEU A 1 98 ? 10.633 5.379 4.199 1 91.31 98 LEU A O 1
ATOM 800 N N . ALA A 1 99 ? 9.617 3.602 5.055 1 78.12 99 ALA A N 1
ATOM 801 C CA . ALA A 1 99 ? 10.773 3.158 5.824 1 78.12 99 ALA A CA 1
ATOM 802 C C . ALA A 1 99 ? 11.641 2.201 5.008 1 78.12 99 ALA A C 1
ATOM 804 O O . ALA A 1 99 ? 11.133 1.47 4.152 1 78.12 99 ALA A O 1
ATOM 805 N N . LEU A 1 100 ? 12.938 2.227 5.18 1 66.5 100 LEU A N 1
ATOM 806 C CA . LEU A 1 100 ? 13.906 1.386 4.484 1 66.5 100 LEU A CA 1
ATOM 807 C C . LEU A 1 100 ? 13.844 -0.052 4.988 1 66.5 100 LEU A C 1
ATOM 809 O O . LEU A 1 100 ? 14.125 -0.99 4.242 1 66.5 100 LEU A O 1
ATOM 813 N N . THR A 1 101 ? 13.656 -0.143 6.207 1 66.38 101 THR A N 1
ATOM 814 C CA . THR A 1 101 ? 13.672 -1.465 6.824 1 66.38 101 THR A CA 1
ATOM 815 C C . THR A 1 101 ? 12.328 -1.77 7.484 1 66.38 101 THR A C 1
ATOM 817 O O . THR A 1 101 ? 11.547 -0.858 7.762 1 66.38 101 THR A O 1
ATOM 820 N N . ARG A 1 102 ? 12.109 -3.158 7.453 1 65.38 102 ARG A N 1
ATOM 821 C CA . ARG A 1 102 ? 10.953 -3.551 8.25 1 65.38 102 ARG A CA 1
ATOM 822 C C . ARG A 1 102 ? 11.133 -3.156 9.711 1 65.38 102 ARG A C 1
ATOM 824 O O . ARG A 1 102 ? 12.258 -3.002 10.18 1 65.38 102 ARG A O 1
ATOM 831 N N . GLY A 1 103 ? 10.055 -2.678 10.312 1 59.16 103 GLY A N 1
ATOM 832 C CA . GLY A 1 103 ? 10.156 -2.41 11.742 1 59.16 103 GLY A CA 1
ATOM 833 C C . GLY A 1 103 ? 10.852 -3.521 12.508 1 59.16 103 GLY A C 1
ATOM 834 O O . GLY A 1 103 ? 10.625 -4.703 12.234 1 59.16 103 GLY A O 1
ATOM 835 N N . LYS A 1 104 ? 11.836 -3.131 13.258 1 67.25 104 LYS A N 1
ATOM 836 C CA . LYS A 1 104 ? 12.656 -4.082 14.008 1 67.25 104 LYS A CA 1
ATOM 837 C C . LYS A 1 104 ? 11.828 -4.797 15.07 1 67.25 104 LYS A C 1
ATOM 839 O O . LYS A 1 104 ? 12.102 -5.953 15.406 1 67.25 104 LYS A O 1
ATOM 844 N N . THR A 1 105 ? 10.906 -4.047 15.656 1 73.12 105 THR A N 1
ATOM 845 C CA . THR A 1 105 ? 10.047 -4.602 16.703 1 73.12 105 THR A CA 1
ATOM 846 C C . THR A 1 105 ? 8.602 -4.168 16.5 1 73.12 105 THR A C 1
ATOM 848 O O . THR A 1 105 ? 8.32 -3.258 15.719 1 73.12 105 THR A O 1
ATOM 851 N N . THR A 1 106 ? 7.723 -4.844 17.266 1 76.38 106 THR A N 1
ATOM 852 C CA . THR A 1 106 ? 6.301 -4.52 17.219 1 76.38 106 THR A CA 1
ATOM 853 C C . THR A 1 106 ? 6.039 -3.152 17.859 1 76.38 106 THR A C 1
ATOM 855 O O . THR A 1 106 ? 4.945 -2.602 17.719 1 76.38 106 THR A O 1
ATOM 858 N N . LEU A 1 107 ? 7.113 -2.566 18.484 1 78.88 107 LEU A N 1
ATOM 859 C CA . LEU A 1 107 ? 6.949 -1.257 19.094 1 78.88 107 LEU A CA 1
ATOM 860 C C . LEU A 1 107 ? 7.598 -0.168 18.25 1 78.88 107 LEU A C 1
ATOM 862 O O . LEU A 1 107 ? 7.52 1.017 18.578 1 78.88 107 LEU A O 1
ATOM 866 N N . ASP A 1 108 ? 8.133 -0.589 17.266 1 89.38 108 ASP A N 1
ATOM 867 C CA . ASP A 1 108 ? 8.672 0.378 16.312 1 89.38 108 ASP A CA 1
ATOM 868 C C . ASP A 1 108 ? 7.566 1.275 15.758 1 89.38 108 ASP A C 1
ATOM 870 O O . ASP A 1 108 ? 6.508 0.79 15.359 1 89.38 108 ASP A O 1
ATOM 874 N N . VAL A 1 109 ? 7.785 2.611 15.859 1 93.19 109 VAL A N 1
ATOM 875 C CA . VAL A 1 109 ? 6.758 3.578 15.484 1 93.19 109 VAL A CA 1
ATOM 876 C C . VAL A 1 109 ? 6.305 3.32 14.047 1 93.19 109 VAL A C 1
ATOM 878 O O . VAL A 1 109 ? 5.117 3.428 13.734 1 93.19 109 VAL A O 1
ATOM 881 N N . ASP A 1 110 ? 7.219 3.008 13.156 1 92.5 110 ASP A N 1
ATOM 882 C CA . ASP A 1 110 ? 6.871 2.756 11.758 1 92.5 110 ASP A CA 1
ATOM 883 C C . ASP A 1 110 ? 6.027 1.492 11.617 1 92.5 110 ASP A C 1
ATOM 885 O O . ASP A 1 110 ? 5.055 1.47 10.867 1 92.5 110 ASP A O 1
ATOM 889 N N . TYR A 1 111 ? 6.398 0.487 12.336 1 91 111 TYR A N 1
ATOM 890 C CA . TYR A 1 111 ? 5.609 -0.74 12.305 1 91 111 TYR A CA 1
ATOM 891 C C . TYR A 1 111 ? 4.199 -0.492 12.82 1 91 111 TYR A C 1
ATOM 893 O O . TYR A 1 111 ? 3.221 -0.912 12.195 1 91 111 TYR A O 1
ATOM 901 N N . VAL A 1 112 ? 4.109 0.171 13.977 1 94 112 VAL A N 1
ATOM 902 C CA . VAL A 1 112 ? 2.809 0.432 14.586 1 94 112 VAL A CA 1
ATOM 903 C C . VAL A 1 112 ? 1.948 1.258 13.633 1 94 112 VAL A C 1
ATOM 905 O O . VAL A 1 112 ? 0.751 0.999 13.484 1 94 112 VAL A O 1
ATOM 908 N N . MET A 1 113 ? 2.557 2.234 13.008 1 95.62 113 MET A N 1
ATOM 909 C CA . MET A 1 113 ? 1.854 3.074 12.039 1 95.62 113 MET A CA 1
ATOM 910 C C . MET A 1 113 ? 1.292 2.234 10.898 1 95.62 113 MET A C 1
ATOM 912 O O . MET A 1 113 ? 0.111 2.344 10.562 1 95.62 113 MET A O 1
ATOM 916 N N . ARG A 1 114 ? 2.158 1.366 10.336 1 93.56 114 ARG A N 1
ATOM 917 C CA . ARG A 1 114 ? 1.745 0.533 9.211 1 93.56 114 ARG A CA 1
ATOM 918 C C . ARG A 1 114 ? 0.66 -0.453 9.625 1 93.56 114 ARG A C 1
ATOM 920 O O . ARG A 1 114 ? -0.369 -0.573 8.961 1 93.56 114 ARG A O 1
ATOM 927 N N . ARG A 1 115 ? 0.855 -1.043 10.719 1 92.69 115 ARG A N 1
ATOM 928 C CA . ARG A 1 115 ? -0.1 -2.037 11.195 1 92.69 115 ARG A CA 1
ATOM 929 C C . ARG A 1 115 ? -1.461 -1.405 11.461 1 92.69 115 ARG A C 1
ATOM 931 O O . ARG A 1 115 ? -2.496 -1.963 11.086 1 92.69 115 ARG A O 1
ATOM 938 N N . ASN A 1 116 ? -1.512 -0.289 12.047 1 93.31 116 ASN A N 1
ATOM 939 C CA . ASN A 1 116 ? -2.787 0.314 12.422 1 93.31 116 ASN A CA 1
ATOM 940 C C . ASN A 1 116 ? -3.49 0.926 11.211 1 93.31 116 ASN A C 1
ATOM 942 O O . ASN A 1 116 ? -4.723 0.998 11.172 1 93.31 116 ASN A O 1
ATOM 946 N N . ALA A 1 117 ? -2.709 1.387 10.203 1 92.69 117 ALA A N 1
ATOM 947 C CA . ALA A 1 117 ? -3.357 1.771 8.953 1 92.69 117 ALA A CA 1
ATOM 948 C C . ALA A 1 117 ? -4.195 0.626 8.398 1 92.69 117 ALA A C 1
ATOM 950 O O . ALA A 1 117 ? -5.336 0.833 7.969 1 92.69 117 ALA A O 1
ATOM 951 N N . VAL A 1 118 ? -3.643 -0.57 8.43 1 90.62 118 VAL A N 1
ATOM 952 C CA . VAL A 1 118 ? -4.355 -1.759 7.969 1 90.62 118 VAL A CA 1
ATOM 953 C C . VAL A 1 118 ? -5.535 -2.045 8.898 1 90.62 118 VAL A C 1
ATOM 955 O O . VAL A 1 118 ? -6.66 -2.252 8.43 1 90.62 118 VAL A O 1
ATOM 958 N N . ASP A 1 119 ? -5.305 -1.95 10.219 1 91.5 119 ASP A N 1
ATOM 959 C CA . ASP A 1 119 ? -6.316 -2.289 11.219 1 91.5 119 ASP A CA 1
ATOM 960 C C . ASP A 1 119 ? -7.523 -1.358 11.109 1 91.5 119 ASP A C 1
ATOM 962 O O . ASP A 1 119 ? -8.656 -1.775 11.352 1 91.5 119 ASP A O 1
ATOM 966 N N . PHE A 1 120 ? -7.242 -0.132 10.734 1 91.12 120 PHE A N 1
ATOM 967 C CA . PHE A 1 120 ? -8.312 0.855 10.727 1 91.12 120 PHE A CA 1
ATOM 968 C C . PHE A 1 120 ? -8.828 1.081 9.312 1 91.12 120 PHE A C 1
ATOM 970 O O . PHE A 1 120 ? -9.688 1.938 9.086 1 91.12 120 PHE A O 1
ATOM 977 N N . GLY A 1 121 ? -8.32 0.395 8.383 1 88.06 121 GLY A N 1
ATOM 978 C CA . GLY A 1 121 ? -8.812 0.442 7.016 1 88.06 121 GLY A CA 1
ATOM 979 C C . GLY A 1 121 ? -8.477 1.738 6.305 1 88.06 121 GLY A C 1
ATOM 980 O O . GLY A 1 121 ? -9.281 2.252 5.523 1 88.06 121 GLY A O 1
ATOM 981 N N . VAL A 1 122 ? -7.391 2.307 6.605 1 90.56 122 VAL A N 1
ATOM 982 C CA . VAL A 1 122 ? -6.941 3.529 5.949 1 90.56 122 VAL A CA 1
ATOM 983 C C . VAL A 1 122 ? -5.867 3.197 4.914 1 90.56 122 VAL A C 1
ATOM 985 O O . VAL A 1 122 ? -5.012 2.342 5.152 1 90.56 122 VAL A O 1
ATOM 988 N N . PRO A 1 123 ? -5.867 3.906 3.74 1 90.06 123 PRO A N 1
ATOM 989 C CA . PRO A 1 123 ? -4.824 3.654 2.744 1 90.06 123 PRO A CA 1
ATOM 990 C C . PRO A 1 123 ? -3.414 3.801 3.316 1 90.06 123 PRO A C 1
ATOM 992 O O . PRO A 1 123 ? -3.135 4.758 4.043 1 90.06 123 PRO A O 1
ATOM 995 N N . LEU A 1 124 ? -2.627 2.787 2.986 1 91.38 124 LEU A N 1
ATOM 996 C CA . LEU A 1 124 ? -1.234 2.746 3.422 1 91.38 124 LEU A CA 1
ATOM 997 C C . LEU A 1 124 ? -0.292 2.709 2.225 1 91.38 124 LEU A C 1
ATOM 999 O O . LEU A 1 124 ? -0.437 1.859 1.341 1 91.38 124 LEU A O 1
ATOM 1003 N N . PHE A 1 125 ? 0.594 3.613 2.23 1 90.38 125 PHE A N 1
ATOM 1004 C CA . PHE A 1 125 ? 1.616 3.666 1.192 1 90.38 125 PHE A CA 1
ATOM 1005 C C . PHE A 1 125 ? 2.996 3.385 1.774 1 90.38 125 PHE A C 1
ATOM 1007 O O . PHE A 1 125 ? 3.504 4.16 2.584 1 90.38 125 PHE A O 1
ATOM 1014 N N . MET A 1 126 ? 3.553 2.27 1.351 1 88.44 126 MET A N 1
ATOM 1015 C CA . MET A 1 126 ? 4.832 1.884 1.938 1 88.44 126 MET A CA 1
ATOM 1016 C C . MET A 1 126 ? 5.918 1.799 0.869 1 88.44 126 MET A C 1
ATOM 1018 O O . MET A 1 126 ? 7.078 1.517 1.177 1 88.44 126 MET A O 1
ATOM 1022 N N . GLU A 1 127 ? 5.578 1.963 -0.373 1 82.88 127 GLU A N 1
ATOM 1023 C CA . GLU A 1 127 ? 6.527 1.954 -1.484 1 82.88 127 GLU A CA 1
ATOM 1024 C C . GLU A 1 127 ? 6.73 3.357 -2.047 1 82.88 127 GLU A C 1
ATOM 1026 O O . GLU A 1 127 ? 5.793 3.973 -2.555 1 82.88 127 GLU A O 1
ATOM 1031 N N . PRO A 1 128 ? 7.934 3.82 -1.935 1 85.06 128 PRO A N 1
ATOM 1032 C CA . PRO A 1 128 ? 8.188 5.238 -2.195 1 85.06 128 PRO A CA 1
ATOM 1033 C C . PRO A 1 128 ? 7.742 5.668 -3.592 1 85.06 128 PRO A C 1
ATOM 1035 O O . PRO A 1 128 ? 7.031 6.668 -3.738 1 85.06 128 PRO A O 1
ATOM 1038 N N . GLN A 1 129 ? 8.047 4.992 -4.605 1 77.5 129 GLN A N 1
ATOM 1039 C CA . GLN A 1 129 ? 7.77 5.43 -5.969 1 77.5 129 GLN A CA 1
ATOM 1040 C C . GLN A 1 129 ? 6.27 5.418 -6.25 1 77.5 129 GLN A C 1
ATOM 1042 O O . GLN A 1 129 ? 5.746 6.328 -6.898 1 77.5 129 GLN A O 1
ATOM 1047 N N . THR A 1 130 ? 5.676 4.395 -5.836 1 79.69 130 THR A N 1
ATOM 1048 C CA . THR A 1 130 ? 4.23 4.32 -5.996 1 79.69 130 THR A CA 1
ATOM 1049 C C . THR A 1 130 ? 3.537 5.414 -5.188 1 79.69 130 THR A C 1
ATOM 1051 O O . THR A 1 130 ? 2.559 6.008 -5.648 1 79.69 130 THR A O 1
ATOM 1054 N N . ALA A 1 131 ? 4.055 5.617 -3.979 1 87 131 ALA A N 1
ATOM 1055 C CA . ALA A 1 131 ? 3.496 6.672 -3.133 1 87 131 ALA A CA 1
ATOM 1056 C C . ALA A 1 131 ? 3.631 8.039 -3.799 1 87 131 ALA A C 1
ATOM 1058 O O . ALA A 1 131 ? 2.686 8.828 -3.797 1 87 131 ALA A O 1
ATOM 1059 N N . ILE A 1 132 ? 4.766 8.312 -4.355 1 85.5 132 ILE A N 1
ATOM 1060 C CA . ILE A 1 132 ? 5.012 9.586 -5.023 1 85.5 132 ILE A CA 1
ATOM 1061 C C . ILE A 1 132 ? 4.102 9.711 -6.242 1 85.5 132 ILE A C 1
ATOM 1063 O O . ILE A 1 132 ? 3.516 10.773 -6.48 1 85.5 132 ILE A O 1
ATOM 1067 N N . LEU A 1 133 ? 4.012 8.648 -6.988 1 75.81 133 LEU A N 1
ATOM 10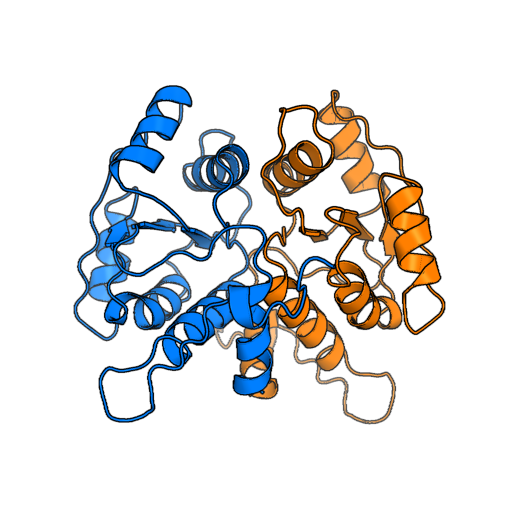68 C CA . LEU A 1 133 ? 3.117 8.641 -8.141 1 75.81 133 LEU A CA 1
ATOM 1069 C C . LEU A 1 133 ? 1.68 8.922 -7.715 1 75.81 133 LEU A C 1
ATOM 1071 O O . LEU A 1 133 ? 0.971 9.688 -8.367 1 75.81 133 LEU A O 1
ATOM 1075 N N . PHE A 1 134 ? 1.31 8.312 -6.656 1 81.38 134 PHE A N 1
ATOM 1076 C CA . PHE A 1 134 ? -0.025 8.531 -6.113 1 81.38 134 PHE A CA 1
ATOM 1077 C C . PHE A 1 134 ? -0.218 10 -5.738 1 81.38 134 PHE A C 1
ATOM 1079 O O . PHE A 1 134 ? -1.226 10.609 -6.102 1 81.38 134 PHE A O 1
ATOM 1086 N N . ALA A 1 135 ? 0.689 10.5 -5.039 1 87 135 ALA A N 1
ATOM 1087 C CA . ALA A 1 135 ? 0.612 11.898 -4.613 1 87 135 ALA A CA 1
ATOM 1088 C C . ALA A 1 135 ? 0.556 12.836 -5.816 1 87 135 ALA A C 1
ATOM 1090 O O . ALA A 1 135 ? -0.204 13.805 -5.816 1 87 135 ALA A O 1
ATOM 1091 N N . ARG A 1 136 ? 1.341 12.562 -6.773 1 81.69 136 ARG A N 1
ATOM 1092 C CA . ARG A 1 136 ? 1.328 13.352 -8.008 1 81.69 136 ARG A CA 1
ATOM 1093 C C . ARG A 1 136 ? -0.038 13.289 -8.68 1 81.69 136 ARG A C 1
ATOM 1095 O O . ARG A 1 136 ? -0.548 14.305 -9.156 1 81.69 136 ARG A O 1
ATOM 1102 N N . CYS A 1 137 ? -0.557 12.125 -8.734 1 73.81 137 CYS A N 1
ATOM 1103 C CA . CYS A 1 137 ? -1.883 11.953 -9.312 1 73.81 137 CYS A CA 1
ATOM 1104 C C . CYS A 1 137 ? -2.924 12.758 -8.547 1 73.81 137 CYS A C 1
ATOM 1106 O O . CYS A 1 137 ? -3.805 13.375 -9.148 1 73.81 137 CYS A O 1
ATOM 1108 N N . MET A 1 138 ? -2.889 12.711 -7.219 1 77.62 138 MET A N 1
ATOM 1109 C CA . MET A 1 138 ? -3.797 13.508 -6.395 1 77.62 138 MET A CA 1
ATOM 1110 C C . MET A 1 138 ? -3.672 14.992 -6.723 1 77.62 138 MET A C 1
ATOM 1112 O O . MET A 1 138 ? -4.672 15.711 -6.758 1 77.62 138 MET A O 1
ATOM 1116 N N . SER A 1 139 ? -2.498 15.414 -6.938 1 80.12 139 SER A N 1
ATOM 1117 C CA . SER A 1 139 ? -2.217 16.828 -7.184 1 80.12 139 SER A CA 1
ATOM 1118 C C . SER A 1 139 ? -2.713 17.25 -8.562 1 80.12 139 SER A C 1
ATOM 1120 O O . SER A 1 139 ? -3.117 18.406 -8.75 1 80.12 139 SER A O 1
ATOM 1122 N N . GLU A 1 140 ? -2.656 16.5 -9.531 1 70.12 140 GLU A N 1
ATOM 1123 C CA . GLU A 1 140 ? -3.041 16.844 -10.898 1 70.12 140 GLU A CA 1
ATOM 1124 C C . GLU A 1 140 ? -4.555 16.766 -11.078 1 70.12 140 GLU A C 1
ATOM 1126 O O . GLU A 1 140 ? -5.113 17.422 -11.961 1 70.12 140 GLU A O 1
ATOM 1131 N N . LYS A 1 141 ? -5.254 15.906 -10.445 1 57 141 LYS A N 1
ATOM 1132 C CA . LYS A 1 141 ? -6.699 15.75 -10.586 1 57 141 LYS A CA 1
ATOM 1133 C C . LYS A 1 141 ? -7.445 16.859 -9.859 1 57 141 LYS A C 1
ATOM 1135 O O . LYS A 1 141 ? -8.539 17.266 -10.273 1 57 141 LYS A O 1
ATOM 1140 N N . LEU A 1 142 ? -7.219 17.172 -8.695 1 49.84 142 LEU A N 1
ATOM 1141 C CA . LEU A 1 142 ? -8.047 18.141 -8 1 49.84 142 LEU A CA 1
ATOM 1142 C C . LEU A 1 142 ? -8.031 19.484 -8.734 1 49.84 142 LEU A C 1
ATOM 1144 O O . LEU A 1 142 ? -6.969 20.016 -9.047 1 49.84 142 LEU A O 1
ATOM 1148 N N . PRO A 1 143 ? -9.227 19.734 -9.5 1 42.97 143 PRO A N 1
ATOM 1149 C CA . PRO A 1 143 ? -9.391 20.984 -10.242 1 42.97 143 PRO A CA 1
ATOM 1150 C C . PRO A 1 143 ? -8.711 22.172 -9.57 1 42.97 143 PRO A C 1
ATOM 1152 O O . PRO A 1 143 ? -8.742 22.297 -8.336 1 42.97 143 PRO A O 1
ATOM 1155 N N . ARG A 1 144 ? -7.523 22.562 -10.07 1 42.62 144 ARG A N 1
ATOM 1156 C CA . ARG A 1 144 ? -7.148 23.938 -9.742 1 42.62 144 ARG A CA 1
ATOM 1157 C C . ARG A 1 144 ? -8.359 24.875 -9.82 1 42.62 144 ARG A C 1
ATOM 1159 O O . ARG A 1 144 ? -9.328 24.578 -10.516 1 42.62 144 ARG A O 1
ATOM 1166 N N . SER A 1 145 ? -8.672 25.766 -9.016 1 35.5 145 SER A N 1
ATOM 1167 C CA . SER A 1 145 ? -9.688 26.812 -9.094 1 35.5 145 SER A CA 1
ATOM 1168 C C . SER A 1 145 ? -9.922 27.234 -10.539 1 35.5 145 SER A C 1
ATOM 1170 O O . SER A 1 145 ? -10.953 27.844 -10.852 1 35.5 145 SER A O 1
ATOM 1172 N N . GLU A 1 146 ? -9 27.609 -11.508 1 38.78 146 GLU A N 1
ATOM 1173 C CA . GLU A 1 146 ? -9.562 28.422 -12.578 1 38.78 146 GLU A CA 1
ATOM 1174 C C . GLU A 1 146 ? -10.625 27.656 -13.359 1 38.78 146 GLU A C 1
ATOM 1176 O O . GLU A 1 146 ? -10.844 26.469 -13.117 1 38.78 146 GLU A O 1
ATOM 1181 N N . GLY A 1 147 ? -10.922 27.969 -14.945 1 36.03 147 GLY A N 1
ATOM 1182 C CA . GLY A 1 147 ? -12.023 27.734 -15.867 1 36.03 147 GLY A CA 1
ATOM 1183 C C . GLY A 1 147 ? -12.328 26.25 -16.062 1 36.03 147 GLY A C 1
ATOM 1184 O O . GLY A 1 147 ? -13.094 25.891 -16.953 1 36.03 147 GLY A O 1
ATOM 1185 N N . ILE A 1 148 ? -11.453 25.438 -16.078 1 37 148 ILE A N 1
ATOM 1186 C CA . ILE A 1 148 ? -11.828 24.094 -16.531 1 37 148 ILE A CA 1
ATOM 1187 C C . ILE A 1 148 ? -12.938 23.547 -15.641 1 37 148 ILE A C 1
ATOM 1189 O O . ILE A 1 148 ? -12.828 23.578 -14.414 1 37 148 ILE A O 1
ATOM 1193 N N . PRO A 1 149 ? -14.219 23.438 -16.312 1 36.06 149 PRO A N 1
ATOM 1194 C CA . PRO A 1 149 ? -15.375 22.984 -15.547 1 36.06 149 PRO A CA 1
ATOM 1195 C C . PRO A 1 149 ? -15.031 21.844 -14.586 1 36.06 149 PRO A C 1
ATOM 1197 O O . PRO A 1 149 ? -14.133 21.047 -14.875 1 36.06 149 PRO A O 1
ATOM 1200 N N . PRO A 1 150 ? -15.266 22.125 -13.344 1 35.22 150 PRO A N 1
ATOM 1201 C CA . PRO A 1 150 ? -15.148 21.156 -12.25 1 35.22 150 PRO A CA 1
ATOM 1202 C C . PRO A 1 150 ? -15.625 19.766 -12.648 1 35.22 150 PRO A C 1
ATOM 1204 O O . PRO A 1 150 ? -15.82 18.906 -11.781 1 35.22 150 PRO A O 1
ATOM 1207 N N . GLU A 1 151 ? -16.125 19.594 -13.891 1 31.53 151 GLU A N 1
ATOM 1208 C CA . GLU A 1 151 ? -16.734 18.281 -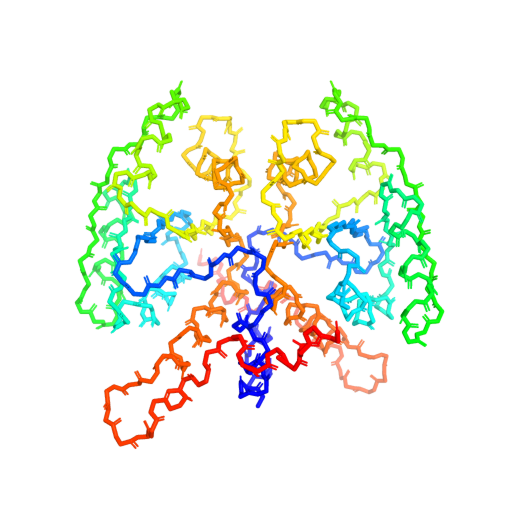13.93 1 31.53 151 GLU A CA 1
ATOM 1209 C C . GLU A 1 151 ? -15.836 17.219 -13.289 1 31.53 151 GLU A C 1
ATOM 1211 O O . GLU A 1 151 ? -14.859 16.781 -13.898 1 31.53 151 GLU A O 1
ATOM 1216 N N . VAL A 1 152 ? -15.461 17.594 -12.164 1 36.12 152 VAL A N 1
ATOM 1217 C CA . VAL A 1 152 ? -15.117 16.562 -11.18 1 36.12 152 VAL A CA 1
ATOM 1218 C C . VAL A 1 152 ? -16.141 15.43 -11.25 1 36.12 152 VAL A C 1
ATOM 1220 O O . VAL A 1 152 ? -17.25 15.555 -10.742 1 36.12 152 VAL A O 1
ATOM 1223 N N . ARG A 1 153 ? -16.656 15.102 -12.438 1 33.44 153 ARG A N 1
ATOM 1224 C CA . ARG A 1 153 ? -17.656 14.039 -12.297 1 33.44 153 ARG A CA 1
ATOM 1225 C C . ARG A 1 153 ? -17.312 13.109 -11.133 1 33.44 153 ARG A C 1
ATOM 1227 O O . ARG A 1 153 ? -16.125 12.828 -10.891 1 33.44 153 ARG A O 1
ATOM 1234 N N . ARG A 1 154 ? -18.219 13.211 -10.156 1 32.34 154 ARG A N 1
ATOM 1235 C CA . ARG A 1 154 ? -18.234 12.312 -9.008 1 32.34 154 ARG A CA 1
ATOM 1236 C C . ARG A 1 154 ? -17.781 10.914 -9.406 1 32.34 154 ARG A C 1
ATOM 1238 O O . ARG A 1 154 ? -18.062 10.461 -10.523 1 32.34 154 ARG A O 1
ATOM 1245 N N . TRP A 1 155 ? -16.938 10.516 -8.773 1 31.39 155 TRP A N 1
ATOM 1246 C CA . TRP A 1 155 ? -16.391 9.164 -8.922 1 31.39 155 TRP A CA 1
ATOM 1247 C C . TRP A 1 155 ? -17.5 8.164 -9.211 1 31.39 155 TRP A C 1
ATOM 1249 O O . TRP A 1 155 ? -17.359 7.285 -10.062 1 31.39 155 TRP A O 1
ATOM 1259 N N . SER A 1 156 ? -18.641 8.508 -8.664 1 33.12 156 SER A N 1
ATOM 1260 C CA . SER A 1 156 ? -19.844 7.668 -8.773 1 33.12 156 SER A CA 1
ATOM 1261 C C . SER A 1 156 ? -20.375 7.66 -10.203 1 33.12 156 SER A C 1
ATOM 1263 O O . SER A 1 156 ? -20.984 6.684 -10.641 1 33.12 156 SER A O 1
ATOM 1265 N N . GLU A 1 157 ? -20.484 8.844 -10.688 1 33.88 157 GLU A N 1
ATOM 1266 C CA . GLU A 1 157 ? -21.172 8.93 -11.969 1 33.88 157 GLU A CA 1
ATOM 1267 C C . GLU A 1 157 ? -20.422 8.172 -13.055 1 33.88 157 GLU A C 1
ATOM 1269 O O . GLU A 1 157 ? -21 7.773 -14.07 1 33.88 157 GLU A O 1
ATOM 1274 N N . PHE A 1 158 ? -19.297 8.258 -12.906 1 30.48 158 PHE A N 1
ATOM 1275 C CA . PHE A 1 158 ? -18.531 7.543 -13.914 1 30.48 158 PHE A CA 1
ATOM 1276 C C . PHE A 1 158 ? -18.688 6.035 -13.742 1 30.48 158 PHE A C 1
ATOM 1278 O O . PHE A 1 158 ? -18.328 5.266 -14.633 1 30.48 158 PHE A O 1
ATOM 1285 N N . ILE A 1 159 ? -19 5.613 -12.516 1 32.25 159 ILE A N 1
ATOM 1286 C CA . ILE A 1 159 ? -19.281 4.188 -12.383 1 32.25 159 ILE A CA 1
ATOM 1287 C C . ILE A 1 159 ? -20.547 3.84 -13.164 1 32.25 159 ILE A C 1
ATOM 1289 O O . ILE A 1 159 ? -21.547 4.551 -13.086 1 32.25 159 ILE A O 1
ATOM 1293 N N . GLY A 1 160 ? -20.453 3.814 -14.414 1 29.55 160 GLY A N 1
ATOM 1294 C CA . GLY A 1 160 ? -21.562 3.307 -15.219 1 29.55 160 GLY A CA 1
ATOM 1295 C C . GLY A 1 160 ? -22.484 2.389 -14.445 1 29.55 160 GLY A C 1
ATOM 1296 O O . GLY A 1 160 ? -23.359 1.75 -15.023 1 29.55 160 GLY A O 1
ATOM 1297 N N . GLY A 1 161 ? -22.156 1.865 -13.289 1 28.17 161 GLY A N 1
ATOM 1298 C CA . GLY A 1 161 ? -23.188 0.907 -12.906 1 28.17 161 GLY A CA 1
ATOM 1299 C C . GLY A 1 161 ? -24.531 1.552 -12.609 1 28.17 161 GLY A C 1
ATOM 1300 O O . GLY A 1 161 ? -24.672 2.305 -11.648 1 28.17 161 GLY A O 1
ATOM 1301 N N . LYS A 1 162 ? -25.312 2.18 -13.516 1 26.33 162 LYS A N 1
ATOM 1302 C CA . LYS A 1 162 ? -26.719 2.131 -13.125 1 26.33 162 LYS A CA 1
ATOM 1303 C C . LYS A 1 162 ? -27.078 0.761 -12.562 1 26.33 162 LYS A C 1
ATOM 1305 O O . LYS A 1 162 ? -26.719 -0.268 -13.141 1 26.33 162 LYS A O 1
ATOM 1310 N N . PRO A 1 163 ? -27.312 0.73 -11.188 1 25.67 163 PRO A N 1
ATOM 1311 C CA . PRO A 1 163 ? -28.156 -0.434 -10.906 1 25.67 163 PRO A CA 1
ATOM 1312 C C . PRO A 1 163 ? -29.156 -0.729 -12.031 1 25.67 163 PRO A C 1
ATOM 1314 O O . PRO A 1 163 ? -29.781 0.19 -12.562 1 25.67 163 PRO A O 1
ATOM 1317 N N . LEU A 1 164 ? -28.812 -1.767 -12.828 1 20.53 164 LEU A N 1
ATOM 1318 C CA . LEU A 1 164 ? -30.094 -2.219 -13.352 1 20.53 164 LEU A CA 1
ATOM 1319 C C . LEU A 1 164 ? -31.094 -2.467 -12.219 1 20.53 164 LEU A C 1
ATOM 1321 O O . LEU A 1 164 ? -30.703 -2.861 -11.117 1 20.53 164 LEU A O 1
ATOM 1325 N N . MET B 1 1 ? 6.633 9.906 -19.562 1 35.78 1 MET B N 1
ATOM 1326 C CA . MET B 1 1 ? 6.156 10 -18.188 1 35.78 1 MET B CA 1
ATOM 1327 C C . MET B 1 1 ? 6.449 8.719 -17.406 1 35.78 1 MET B C 1
ATOM 1329 O O . MET B 1 1 ? 6.977 8.766 -16.297 1 35.78 1 MET B O 1
ATOM 1333 N N . VAL B 1 2 ? 6.02 7.582 -18.094 1 42.47 2 VAL B N 1
ATOM 1334 C CA . VAL B 1 2 ? 6.34 6.281 -17.516 1 42.47 2 VAL B CA 1
ATOM 1335 C C . VAL B 1 2 ? 7.852 6.137 -17.375 1 42.47 2 VAL B C 1
ATOM 1337 O O . VAL B 1 2 ? 8.336 5.59 -16.391 1 42.47 2 VAL B O 1
ATOM 1340 N N . GLU B 1 3 ? 8.391 6.738 -18.391 1 42.62 3 GLU B N 1
ATOM 1341 C CA . GLU B 1 3 ? 9.836 6.551 -18.438 1 42.62 3 GLU B CA 1
ATOM 1342 C C . GLU B 1 3 ? 10.508 7.184 -17.219 1 42.62 3 GLU B C 1
ATOM 1344 O O . GLU B 1 3 ? 11.398 6.582 -16.609 1 42.62 3 GLU B O 1
ATOM 1349 N N . ALA B 1 4 ? 10.188 8.422 -17.016 1 44.12 4 ALA B N 1
ATOM 1350 C CA . ALA B 1 4 ? 10.812 9.148 -15.914 1 44.12 4 ALA B CA 1
ATOM 1351 C C . ALA B 1 4 ? 10.469 8.492 -14.578 1 44.12 4 ALA B C 1
ATOM 1353 O O . ALA B 1 4 ? 11.305 8.469 -13.664 1 44.12 4 ALA B O 1
ATOM 1354 N N . TYR B 1 5 ? 9.258 8.086 -14.555 1 45.97 5 TYR B N 1
ATOM 1355 C CA . TYR B 1 5 ? 8.828 7.43 -13.32 1 45.97 5 TYR B CA 1
ATOM 1356 C C . TYR B 1 5 ? 9.711 6.227 -13.016 1 45.97 5 TYR B C 1
ATOM 1358 O O . TYR B 1 5 ? 10.102 6.016 -11.859 1 45.97 5 TYR B O 1
ATOM 1366 N N . TRP B 1 6 ? 10.078 5.523 -14.062 1 46.53 6 TRP B N 1
ATOM 1367 C CA . TRP B 1 6 ? 10.727 4.223 -13.906 1 46.53 6 TRP B CA 1
ATOM 1368 C C . TRP B 1 6 ? 12.164 4.387 -13.422 1 46.53 6 TRP B C 1
ATOM 1370 O O . TRP B 1 6 ? 12.633 3.625 -12.57 1 46.53 6 TRP B O 1
ATOM 1380 N N . THR B 1 7 ? 12.789 5.293 -14 1 45.16 7 THR B N 1
ATOM 1381 C CA . THR B 1 7 ? 14.188 5.438 -13.602 1 45.16 7 THR B CA 1
ATOM 1382 C C . THR B 1 7 ? 14.305 5.574 -12.086 1 45.16 7 THR B C 1
ATOM 1384 O O . THR B 1 7 ? 15.219 5.02 -11.477 1 45.16 7 THR B O 1
ATOM 1387 N N . SER B 1 8 ? 13.234 6.043 -11.5 1 45.31 8 SER B N 1
ATOM 1388 C CA . SER B 1 8 ? 13.242 6.355 -10.078 1 45.31 8 SER B CA 1
ATOM 1389 C C . SER B 1 8 ? 12.789 5.16 -9.25 1 45.31 8 SER B C 1
ATOM 1391 O O . SER B 1 8 ? 13.227 4.992 -8.109 1 45.31 8 SER B O 1
ATOM 1393 N N . LEU B 1 9 ? 11.953 4.293 -9.766 1 50.16 9 LEU B N 1
ATOM 1394 C CA . LEU B 1 9 ? 11.312 3.238 -8.984 1 50.16 9 LEU B CA 1
ATOM 1395 C C . LEU B 1 9 ? 12.352 2.285 -8.398 1 50.16 9 LEU B C 1
ATOM 1397 O O . LEU B 1 9 ? 12.234 1.862 -7.25 1 50.16 9 LEU B O 1
ATOM 1401 N N . GLN B 1 10 ? 13.328 1.769 -9.203 1 46.03 10 GLN B N 1
ATOM 1402 C CA . GLN B 1 10 ? 14.156 0.64 -8.789 1 46.03 10 GLN B CA 1
ATOM 1403 C C . GLN B 1 10 ? 15.062 1.021 -7.621 1 46.03 1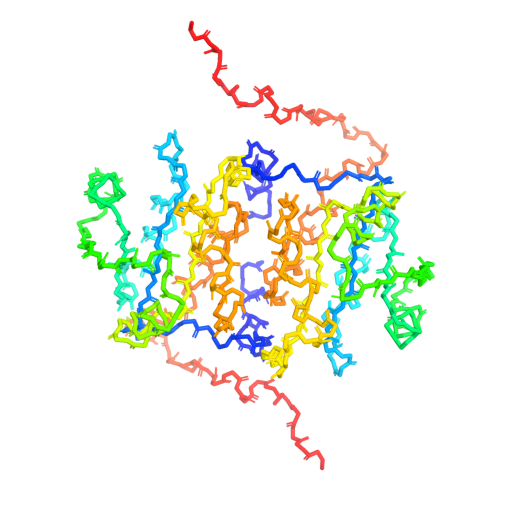0 GLN B C 1
ATOM 1405 O O . GLN B 1 10 ? 15.336 0.198 -6.746 1 46.03 10 GLN B O 1
ATOM 1410 N N . SER B 1 11 ? 15.531 2.248 -7.672 1 41.88 11 SER B N 1
ATOM 1411 C CA . SER B 1 11 ? 16.594 2.592 -6.738 1 41.88 11 SER B CA 1
ATOM 1412 C C . SER B 1 11 ? 16.047 2.854 -5.34 1 41.88 11 SER B C 1
ATOM 1414 O O . SER B 1 11 ? 16.797 2.822 -4.359 1 41.88 11 SER B O 1
ATOM 1416 N N . THR B 1 12 ? 14.766 3.018 -5.273 1 46.34 12 THR B N 1
ATOM 1417 C CA . THR B 1 12 ? 14.359 3.678 -4.035 1 46.34 12 THR B CA 1
ATOM 1418 C C . THR B 1 12 ? 13.328 2.842 -3.293 1 46.34 12 THR B C 1
ATOM 1420 O O . THR B 1 12 ? 12.703 3.32 -2.344 1 46.34 12 THR B O 1
ATOM 1423 N N . MET B 1 13 ? 13.039 1.619 -3.773 1 50.03 13 MET B N 1
ATOM 1424 C CA . MET B 1 13 ? 12 0.911 -3.027 1 50.03 13 MET B CA 1
ATOM 1425 C C . MET B 1 13 ? 12.555 0.341 -1.729 1 50.03 13 MET B C 1
ATOM 1427 O O . MET B 1 13 ? 13.672 -0.186 -1.703 1 50.03 13 MET B O 1
ATOM 1431 N N . ASN B 1 14 ? 12.148 0.829 -0.585 1 53.41 14 ASN B N 1
ATOM 1432 C CA . ASN B 1 14 ? 12.539 0.351 0.737 1 53.41 14 ASN B CA 1
ATOM 1433 C C . ASN B 1 14 ? 12.469 -1.171 0.826 1 53.41 14 ASN B C 1
ATOM 1435 O O . ASN B 1 14 ? 13.352 -1.804 1.412 1 53.41 14 ASN B O 1
ATOM 1439 N N . PHE B 1 15 ? 11.211 -1.747 0.304 1 56.12 15 PHE B N 1
ATOM 1440 C CA . PHE B 1 15 ? 11.07 -3.193 0.182 1 56.12 15 PHE B CA 1
ATOM 1441 C C . PHE B 1 15 ? 11.477 -3.662 -1.21 1 56.12 15 PHE B C 1
ATOM 1443 O O . PHE B 1 15 ? 11.328 -2.924 -2.188 1 56.12 15 PHE B O 1
ATOM 1450 N N . ARG B 1 16 ? 12.406 -4.496 -1.139 1 63.22 16 ARG B N 1
ATOM 1451 C CA . ARG B 1 16 ? 12.906 -5.004 -2.412 1 63.22 16 ARG B CA 1
ATOM 1452 C C . ARG B 1 16 ? 11.758 -5.348 -3.355 1 63.22 16 ARG B C 1
ATOM 1454 O O . ARG B 1 16 ? 10.75 -5.914 -2.93 1 63.22 16 ARG B O 1
ATOM 1461 N N . MET B 1 17 ? 11.75 -4.797 -4.473 1 72.69 17 MET B N 1
ATOM 1462 C CA . MET B 1 17 ? 10.789 -5.164 -5.512 1 72.69 17 MET B CA 1
ATOM 1463 C C . MET B 1 17 ? 10.836 -6.664 -5.785 1 72.69 17 MET B C 1
ATOM 1465 O O . MET B 1 17 ? 11.914 -7.262 -5.82 1 72.69 17 MET B O 1
ATOM 1469 N N . PRO B 1 18 ? 9.594 -7.141 -5.805 1 84.75 18 PRO B N 1
ATOM 1470 C CA . PRO B 1 18 ? 9.617 -8.547 -6.203 1 84.75 18 PRO B CA 1
ATOM 1471 C C . PRO B 1 18 ? 10.336 -8.773 -7.535 1 84.75 18 PRO B C 1
ATOM 1473 O O . PRO B 1 18 ? 10.258 -7.926 -8.43 1 84.75 18 PRO B O 1
ATOM 1476 N N . GLU B 1 19 ? 11.039 -9.828 -7.598 1 84.56 19 GLU B N 1
ATOM 1477 C CA . GLU B 1 19 ? 11.75 -10.211 -8.812 1 84.56 19 GLU B CA 1
ATOM 1478 C C . GLU B 1 19 ? 11.086 -11.414 -9.484 1 84.56 19 GLU B C 1
ATOM 1480 O O . GLU B 1 19 ? 10.461 -12.234 -8.812 1 84.56 19 GLU B O 1
ATOM 1485 N N . PRO B 1 20 ? 11.305 -11.43 -10.844 1 87.94 20 PRO B N 1
ATOM 1486 C CA . PRO B 1 20 ? 10.797 -12.633 -11.508 1 87.94 20 PRO B CA 1
ATOM 1487 C C . PRO B 1 20 ? 11.234 -13.922 -10.82 1 87.94 20 PRO B C 1
ATOM 1489 O O . PRO B 1 20 ? 12.383 -14.023 -10.367 1 87.94 20 PRO B O 1
ATOM 1492 N N . GLY B 1 21 ? 10.383 -14.836 -10.805 1 94.38 21 GLY B N 1
ATOM 1493 C CA . GLY B 1 21 ? 10.648 -16.078 -10.094 1 94.38 21 GLY B CA 1
ATOM 1494 C C . GLY B 1 21 ? 10.117 -16.078 -8.672 1 94.38 21 GLY B C 1
ATOM 1495 O O . GLY B 1 21 ? 9.93 -17.141 -8.07 1 94.38 21 GLY B O 1
ATOM 1496 N N . GLU B 1 22 ? 9.844 -14.945 -8.094 1 95.56 22 GLU B N 1
ATOM 1497 C CA . GLU B 1 22 ? 9.297 -14.82 -6.746 1 95.56 22 GLU B CA 1
ATOM 1498 C C . GLU B 1 22 ? 7.773 -14.836 -6.766 1 95.56 22 GLU B C 1
ATOM 1500 O O . GLU B 1 22 ? 7.16 -14.703 -7.824 1 95.56 22 GLU B O 1
ATOM 1505 N N . GLY B 1 23 ? 7.203 -15.031 -5.562 1 98.06 23 GLY B N 1
ATOM 1506 C CA . GLY B 1 23 ? 5.766 -15.195 -5.465 1 98.06 23 GLY B CA 1
ATOM 1507 C C . GLY B 1 23 ? 5.023 -13.891 -5.242 1 98.06 23 GLY B C 1
ATOM 1508 O O . GLY B 1 23 ? 5.496 -13.023 -4.504 1 98.06 23 GLY B O 1
ATOM 1509 N N . LEU B 1 24 ? 3.906 -13.805 -5.895 1 98.12 24 LEU B N 1
ATOM 1510 C CA . LEU B 1 24 ? 2.932 -12.742 -5.656 1 98.12 24 LEU B CA 1
ATOM 1511 C C . LEU B 1 24 ? 1.607 -13.32 -5.168 1 98.12 24 LEU B C 1
ATOM 1513 O O . LEU B 1 24 ? 1.103 -14.289 -5.734 1 98.12 24 LEU B O 1
ATOM 1517 N N . LEU B 1 25 ? 1.11 -12.789 -4.078 1 98.69 25 LEU B N 1
ATOM 1518 C CA . LEU B 1 25 ? -0.143 -13.25 -3.49 1 98.69 25 LEU B CA 1
ATOM 1519 C C . LEU B 1 25 ? -1.283 -12.289 -3.822 1 98.69 25 LEU B C 1
ATOM 1521 O O . LEU B 1 25 ? -1.156 -11.078 -3.637 1 98.69 25 LEU B O 1
ATOM 1525 N N . PHE B 1 26 ? -2.354 -12.844 -4.34 1 98.25 26 PHE B N 1
ATOM 1526 C CA . PHE B 1 26 ? -3.473 -12.031 -4.801 1 98.25 26 PHE B CA 1
ATOM 1527 C C . PHE B 1 26 ? -4.73 -12.328 -3.998 1 98.25 26 PHE B C 1
ATOM 1529 O O . PHE B 1 26 ? -5.016 -13.492 -3.697 1 98.25 26 PHE B O 1
ATOM 1536 N N . GLY B 1 27 ? -5.422 -11.297 -3.627 1 96.44 27 GLY B N 1
ATOM 1537 C CA . GLY B 1 27 ? -6.707 -11.391 -2.951 1 96.44 27 GLY B CA 1
ATOM 1538 C C . GLY B 1 27 ? -7.516 -10.109 -3.033 1 96.44 27 GLY B C 1
ATOM 1539 O O . GLY B 1 27 ? -6.992 -9.062 -3.416 1 96.44 27 GLY B O 1
ATOM 1540 N N . GLY B 1 28 ? -8.805 -10.227 -2.613 1 92.81 28 GLY B N 1
ATOM 1541 C CA . GLY B 1 28 ? -9.664 -9.047 -2.605 1 92.81 28 GLY B CA 1
ATOM 1542 C C . GLY B 1 28 ? -10.953 -9.25 -3.385 1 92.81 28 GLY B C 1
ATOM 1543 O O . GLY B 1 28 ? -11.445 -10.367 -3.508 1 92.81 28 GLY B O 1
ATOM 1544 N N . ASP B 1 29 ? -11.484 -8.148 -3.904 1 89.94 29 ASP B N 1
ATOM 1545 C CA . ASP B 1 29 ? -12.789 -8.086 -4.555 1 89.94 29 ASP B CA 1
ATOM 1546 C C . ASP B 1 29 ? -12.734 -8.688 -5.957 1 89.94 29 ASP B C 1
ATOM 1548 O O . ASP B 1 29 ? -11.852 -8.359 -6.746 1 89.94 29 ASP B O 1
ATOM 1552 N N . LEU B 1 30 ? -13.711 -9.555 -6.297 1 93.88 30 LEU B N 1
ATOM 1553 C CA . LEU B 1 30 ? -13.711 -10.234 -7.582 1 93.88 30 LEU B CA 1
ATOM 1554 C C . LEU B 1 30 ? -14.781 -9.656 -8.5 1 93.88 30 LEU B C 1
ATOM 1556 O O . LEU B 1 30 ? -14.953 -10.125 -9.633 1 93.88 30 LEU B O 1
ATOM 1560 N N . SER B 1 31 ? -15.492 -8.688 -7.992 1 90.44 31 SER B N 1
ATOM 1561 C CA . SER B 1 31 ? -16.516 -8.055 -8.812 1 90.44 31 SER B CA 1
ATOM 1562 C C . SER B 1 31 ? -15.922 -7 -9.734 1 90.44 31 SER B C 1
ATOM 1564 O O . SER B 1 31 ? -16.625 -6.449 -10.586 1 90.44 31 SER B O 1
ATOM 1566 N N . LYS B 1 32 ? -14.68 -6.711 -9.586 1 88.69 32 LYS B N 1
ATOM 1567 C CA . LYS B 1 32 ? -13.938 -5.762 -10.414 1 88.69 32 LYS B CA 1
ATOM 1568 C C . LYS B 1 32 ? -12.836 -6.465 -11.211 1 88.69 32 LYS B C 1
ATOM 1570 O O . LYS B 1 32 ? -12.469 -7.598 -10.898 1 88.69 32 LYS B O 1
ATOM 1575 N N . THR B 1 33 ? -12.297 -5.805 -12.164 1 91.81 33 THR B N 1
ATOM 1576 C CA . THR B 1 33 ? -11.273 -6.395 -13.016 1 91.81 33 THR B CA 1
ATOM 1577 C C . THR B 1 33 ? -9.883 -6.02 -12.531 1 91.81 33 THR B C 1
ATOM 1579 O O . THR B 1 33 ? -8.891 -6.242 -13.227 1 91.81 33 THR B O 1
ATOM 1582 N N . TRP B 1 34 ? -9.734 -5.434 -11.383 1 91 34 TRP B N 1
ATOM 1583 C CA . TRP B 1 34 ? -8.477 -4.863 -10.906 1 91 34 TRP B CA 1
ATOM 1584 C C . TRP B 1 34 ? -7.383 -5.926 -10.844 1 91 34 TRP B C 1
ATOM 1586 O O . TRP B 1 34 ? -6.289 -5.734 -11.375 1 91 34 TRP B O 1
ATOM 1596 N N . LEU B 1 35 ? -7.699 -7.059 -10.211 1 95.94 35 LEU B N 1
ATOM 1597 C CA . LEU B 1 35 ? -6.703 -8.117 -10.07 1 95.94 35 LEU B CA 1
ATOM 1598 C C . LEU B 1 35 ? -6.297 -8.664 -11.438 1 95.94 35 LEU B C 1
ATOM 1600 O O . LEU B 1 35 ? -5.121 -8.953 -11.672 1 95.94 35 LEU B O 1
ATOM 1604 N N . THR B 1 36 ? -7.266 -8.773 -12.32 1 97 36 THR B N 1
ATOM 1605 C CA . THR B 1 36 ? -7.004 -9.242 -13.68 1 97 36 THR B CA 1
ATOM 1606 C C . THR B 1 36 ? -6 -8.328 -14.375 1 97 36 THR B C 1
ATOM 1608 O O . THR B 1 36 ? -5.031 -8.805 -14.977 1 97 36 THR B O 1
ATOM 1611 N N . GLN B 1 37 ? -6.215 -7.082 -14.32 1 93.94 37 GLN B N 1
ATOM 1612 C CA . GLN B 1 37 ? -5.34 -6.105 -14.953 1 93.94 37 GLN B CA 1
ATOM 1613 C C . GLN B 1 37 ? -3.912 -6.215 -14.422 1 93.94 37 GLN B C 1
ATOM 1615 O O . GLN B 1 37 ? -2.951 -6.168 -15.188 1 93.94 37 GLN B O 1
ATOM 1620 N N . ILE B 1 38 ? -3.809 -6.332 -13.094 1 94.75 38 ILE B N 1
ATOM 1621 C CA . ILE B 1 38 ? -2.496 -6.449 -12.469 1 94.75 38 ILE B CA 1
ATOM 1622 C C . ILE B 1 38 ? -1.799 -7.715 -12.969 1 94.75 38 ILE B C 1
ATOM 1624 O O . ILE B 1 38 ? -0.646 -7.668 -13.406 1 94.75 38 ILE B O 1
ATOM 1628 N N . VAL B 1 39 ? -2.473 -8.859 -12.914 1 97.69 39 VAL B N 1
ATOM 1629 C CA . VAL B 1 39 ? -1.892 -10.133 -13.305 1 97.69 39 VAL B CA 1
ATOM 1630 C C . VAL B 1 39 ? -1.51 -10.102 -14.781 1 97.69 39 VAL B C 1
ATOM 1632 O O . VAL B 1 39 ? -0.468 -10.633 -15.172 1 97.69 39 VAL B O 1
ATOM 1635 N N . ASP B 1 40 ? -2.273 -9.453 -15.633 1 96.12 40 ASP B N 1
ATOM 1636 C CA . ASP B 1 40 ? -1.955 -9.328 -17.047 1 96.12 40 ASP B CA 1
ATOM 1637 C C . ASP B 1 40 ? -0.607 -8.641 -17.25 1 96.12 40 ASP B C 1
ATOM 1639 O O . ASP B 1 40 ? 0.111 -8.945 -18.203 1 96.12 40 ASP B O 1
ATOM 1643 N N . TYR B 1 41 ? -0.258 -7.723 -16.375 1 92.12 41 TYR B N 1
ATOM 1644 C CA . TYR B 1 41 ? 1.015 -7.016 -16.484 1 92.12 41 TYR B CA 1
ATOM 1645 C C . TYR B 1 41 ? 2.156 -7.867 -15.945 1 92.12 41 TYR B C 1
ATOM 1647 O O . TYR B 1 41 ? 3.26 -7.863 -16.5 1 92.12 41 TYR B O 1
ATOM 1655 N N . VAL B 1 42 ? 1.911 -8.68 -14.867 1 94.06 42 VAL B N 1
ATOM 1656 C CA . VAL B 1 42 ? 3.051 -9.242 -14.148 1 94.06 42 VAL B CA 1
ATOM 1657 C C . VAL B 1 42 ? 3.26 -10.695 -14.562 1 94.06 42 VAL B C 1
ATOM 1659 O O . VAL B 1 42 ? 4.367 -11.227 -14.438 1 94.06 42 VAL B O 1
ATOM 1662 N N . ALA B 1 43 ? 2.246 -11.375 -15.023 1 96.12 43 ALA B N 1
ATOM 1663 C CA . ALA B 1 43 ? 2.346 -12.797 -15.359 1 96.12 43 ALA B CA 1
ATOM 1664 C C . ALA B 1 43 ? 3.439 -13.039 -16.391 1 96.12 43 ALA B C 1
ATOM 1666 O O . ALA B 1 43 ? 4.262 -13.945 -16.234 1 96.12 43 ALA B O 1
ATOM 1667 N N . PRO B 1 44 ? 3.557 -12.203 -17.469 1 94.12 44 PRO B N 1
ATOM 1668 C CA . PRO B 1 44 ? 4.57 -12.438 -18.5 1 94.12 44 PRO B CA 1
ATOM 1669 C C . PRO B 1 44 ? 5.996 -12.266 -17.984 1 94.12 44 PRO B C 1
ATOM 1671 O O . PRO B 1 44 ? 6.957 -12.648 -18.656 1 94.12 44 PRO B O 1
ATOM 1674 N N . LEU B 1 45 ? 6.133 -11.703 -16.859 1 91 45 LEU B N 1
ATOM 1675 C CA . LEU B 1 45 ? 7.461 -11.406 -16.328 1 91 45 LEU B CA 1
ATOM 1676 C C . LEU B 1 45 ? 8.039 -12.617 -15.602 1 91 45 LEU B C 1
ATOM 1678 O O . LEU B 1 45 ? 9.219 -12.617 -15.242 1 91 45 LEU B O 1
ATOM 1682 N N . GLY B 1 46 ? 7.195 -13.625 -15.297 1 94.06 46 GLY B N 1
ATOM 1683 C CA . GLY B 1 46 ? 7.715 -14.867 -14.742 1 94.06 46 GLY B CA 1
ATOM 1684 C C . GLY B 1 46 ? 7.547 -14.961 -13.234 1 94.06 46 GLY B C 1
ATOM 1685 O O . GLY B 1 46 ? 8.242 -15.742 -12.578 1 94.06 46 GLY B O 1
ATOM 1686 N N . TYR B 1 47 ? 6.66 -14.242 -12.664 1 96 47 TYR B N 1
ATOM 1687 C CA . TYR B 1 47 ? 6.328 -14.375 -11.25 1 96 47 TYR B CA 1
ATOM 1688 C C . TYR B 1 47 ? 5.492 -15.617 -11 1 96 47 TYR B C 1
ATOM 1690 O O . TYR B 1 47 ? 4.777 -16.094 -11.891 1 96 47 TYR B O 1
ATOM 1698 N N . LYS B 1 48 ? 5.676 -16.172 -9.828 1 98.38 48 LYS B N 1
ATOM 1699 C CA . LYS B 1 48 ? 4.738 -17.188 -9.367 1 98.38 48 LYS B CA 1
ATOM 1700 C C . LYS B 1 48 ? 3.484 -16.562 -8.773 1 98.38 48 LYS B C 1
ATOM 1702 O O . LYS B 1 48 ? 3.576 -15.656 -7.93 1 98.38 48 LYS B O 1
ATOM 1707 N N . LEU B 1 49 ? 2.35 -17.016 -9.234 1 98.75 49 LEU B N 1
ATOM 1708 C CA . LEU B 1 49 ? 1.09 -16.391 -8.836 1 98.75 49 LEU B CA 1
ATOM 1709 C C . LEU B 1 49 ? 0.344 -17.266 -7.836 1 98.75 49 LEU B C 1
ATOM 1711 O O . LEU B 1 49 ? 0.091 -18.453 -8.102 1 98.75 49 LEU B O 1
ATOM 1715 N N . TYR B 1 50 ? 0.019 -16.703 -6.707 1 98.88 50 TYR B N 1
ATOM 1716 C CA . TYR B 1 50 ? -0.613 -17.469 -5.641 1 98.88 50 TYR B CA 1
ATOM 1717 C C . TYR B 1 50 ? -1.926 -16.828 -5.211 1 98.88 50 TYR B C 1
ATOM 1719 O O . TYR B 1 50 ? -2.08 -15.609 -5.285 1 98.88 50 TYR B O 1
ATOM 1727 N N . ALA B 1 51 ? -2.84 -17.594 -4.77 1 98.69 51 ALA B N 1
ATOM 1728 C CA . ALA B 1 51 ? -4.094 -17.234 -4.121 1 98.69 51 ALA B CA 1
ATOM 1729 C C . ALA B 1 51 ? -4.371 -18.125 -2.914 1 98.69 51 ALA B C 1
ATOM 1731 O O . ALA B 1 51 ? -3.771 -19.188 -2.771 1 98.69 51 ALA B O 1
ATOM 1732 N N . THR B 1 52 ? -5.238 -17.625 -2.031 1 97.62 52 THR B N 1
ATOM 1733 C CA . THR B 1 52 ? -5.551 -18.422 -0.851 1 97.62 52 THR B CA 1
ATOM 1734 C C . THR B 1 52 ? -6.898 -19.109 -1.011 1 97.62 52 THR B C 1
ATOM 1736 O O . THR B 1 52 ? -7.297 -19.906 -0.157 1 97.62 52 THR B O 1
ATOM 1739 N N . GLY B 1 53 ? -7.637 -18.859 -2.061 1 97.44 53 GLY B N 1
ATOM 1740 C CA . GLY B 1 53 ? -8.922 -19.484 -2.328 1 97.44 53 GLY B CA 1
ATOM 1741 C C . GLY B 1 53 ? -9.117 -19.844 -3.789 1 97.44 53 GLY B C 1
ATOM 1742 O O . GLY B 1 53 ? -8.531 -19.219 -4.672 1 97.44 53 GLY B O 1
ATOM 1743 N N . LYS B 1 54 ? -9.938 -20.844 -4.035 1 98.31 54 LYS B N 1
ATOM 1744 C CA . LYS B 1 54 ? -10.227 -21.297 -5.395 1 98.31 54 LYS B CA 1
ATOM 1745 C C . LYS B 1 54 ? -10.969 -20.219 -6.184 1 98.31 54 LYS B C 1
ATOM 1747 O O . LYS B 1 54 ? -10.859 -20.156 -7.41 1 98.31 54 LYS B O 1
ATOM 1752 N N . ASP B 1 55 ? -11.703 -19.453 -5.5 1 97.88 55 ASP B N 1
ATOM 1753 C CA . ASP B 1 55 ? -12.469 -18.406 -6.164 1 97.88 55 ASP B CA 1
ATOM 1754 C C . ASP B 1 55 ? -11.539 -17.406 -6.867 1 97.88 55 ASP B C 1
ATOM 1756 O O . ASP B 1 55 ? -11.734 -17.094 -8.039 1 97.88 55 ASP B O 1
ATOM 1760 N N . VAL B 1 56 ? -10.477 -17.016 -6.168 1 97.94 56 VAL B N 1
ATOM 1761 C CA . VAL B 1 56 ? -9.523 -16.078 -6.75 1 97.94 56 VAL B CA 1
ATOM 1762 C C . VAL B 1 56 ? -8.758 -16.75 -7.883 1 97.94 56 VAL B C 1
ATOM 1764 O O . VAL B 1 56 ? -8.555 -16.156 -8.945 1 97.94 56 VAL B O 1
ATOM 1767 N N . LYS B 1 57 ? -8.359 -18.031 -7.684 1 98.69 57 LYS B N 1
ATOM 1768 C CA . LYS B 1 57 ? -7.711 -18.797 -8.742 1 98.69 57 LYS B CA 1
ATOM 1769 C C . LYS B 1 57 ? -8.57 -18.828 -10 1 98.69 57 LYS B C 1
ATOM 1771 O O . LYS B 1 57 ? -8.109 -18.469 -11.086 1 98.69 57 LYS B O 1
ATOM 1776 N N . HIS B 1 58 ? -9.789 -19.203 -9.82 1 98.56 58 HIS B N 1
ATOM 1777 C CA . HIS B 1 58 ? -10.688 -19.344 -10.961 1 98.56 58 HIS B CA 1
ATOM 1778 C C . HIS B 1 58 ? -10.922 -18.016 -11.656 1 98.56 58 HIS B C 1
ATOM 1780 O O . HIS B 1 58 ? -10.906 -17.938 -12.891 1 98.56 58 HIS B O 1
ATOM 1786 N N . PHE B 1 59 ? -11.148 -17.031 -10.891 1 98.5 59 PHE B N 1
ATOM 1787 C CA . PHE B 1 59 ? -11.391 -15.703 -11.438 1 98.5 59 PHE B CA 1
ATOM 1788 C C . PHE B 1 59 ? -10.227 -15.266 -12.32 1 98.5 59 PHE B C 1
ATOM 1790 O O . PHE B 1 59 ? -10.422 -14.891 -13.477 1 98.5 59 PHE B O 1
ATOM 1797 N N . LEU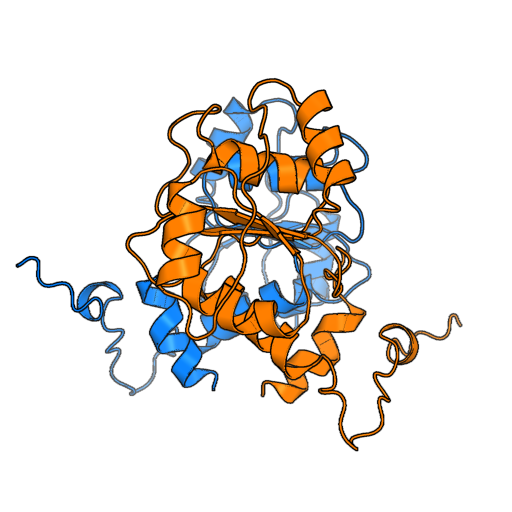 B 1 60 ? -9.031 -15.398 -11.758 1 98.56 60 LEU B N 1
ATOM 1798 C CA . LEU B 1 60 ? -7.852 -14.922 -12.477 1 98.56 60 LEU B CA 1
ATOM 1799 C C . LEU B 1 60 ? -7.586 -15.781 -13.711 1 98.56 60 LEU B C 1
ATOM 1801 O O . LEU B 1 60 ? -7.32 -15.25 -14.797 1 98.56 60 LEU B O 1
ATOM 1805 N N . GLU B 1 61 ? -7.703 -17.078 -13.641 1 98.62 61 GLU B N 1
ATOM 1806 C CA . GLU B 1 61 ? -7.426 -17.969 -14.758 1 98.62 61 GLU B CA 1
ATOM 1807 C C . GLU B 1 61 ? -8.469 -17.828 -15.859 1 98.62 61 GLU B C 1
ATOM 1809 O O . GLU B 1 61 ? -8.188 -18.062 -17.031 1 98.62 61 GLU B O 1
ATOM 1814 N N . SER B 1 62 ? -9.594 -17.312 -15.469 1 98.31 62 SER B N 1
ATOM 1815 C CA . SER B 1 62 ? -10.672 -17.203 -16.438 1 98.31 62 SER B CA 1
ATOM 1816 C C . SER B 1 62 ? -10.734 -15.812 -17.062 1 98.31 62 SER B C 1
ATOM 1818 O O . SER B 1 62 ? -11.328 -15.625 -18.125 1 98.31 62 SER B O 1
ATOM 1820 N N . THR B 1 63 ? -10.188 -14.836 -16.422 1 97.94 63 THR B N 1
ATOM 1821 C CA . THR B 1 63 ? -10.445 -13.469 -16.859 1 97.94 63 THR B CA 1
ATOM 1822 C C . THR B 1 63 ? -9.195 -12.844 -17.453 1 97.94 63 THR B C 1
ATOM 1824 O O . THR B 1 63 ? -9.273 -11.852 -18.188 1 97.94 63 THR B O 1
ATOM 1827 N N . CYS B 1 64 ? -8.086 -13.359 -17.219 1 97.38 64 CYS B N 1
ATOM 1828 C CA . CYS B 1 64 ? -6.852 -12.789 -17.75 1 97.38 64 CYS B CA 1
ATOM 1829 C C . CYS B 1 64 ? -6.762 -12.992 -19.25 1 97.38 64 CYS B C 1
ATOM 1831 O O . CYS B 1 64 ? -7.332 -13.938 -19.797 1 97.38 64 CYS B O 1
ATOM 1833 N N . LYS B 1 65 ? -6.051 -12.047 -19.875 1 94.31 65 LYS B N 1
ATOM 1834 C CA . LYS B 1 65 ? -5.922 -12.047 -21.328 1 94.31 65 LYS B CA 1
ATOM 1835 C C . LYS B 1 65 ? -5.18 -13.281 -21.828 1 94.31 65 LYS B C 1
ATOM 1837 O O . LYS B 1 65 ? -5.547 -13.875 -22.844 1 94.31 65 LYS B O 1
ATOM 1842 N N . ASN B 1 66 ? -4.141 -13.641 -21.141 1 92.56 66 ASN B N 1
ATOM 1843 C CA . ASN B 1 66 ? -3.354 -14.828 -21.453 1 92.56 66 ASN B CA 1
ATOM 1844 C C . ASN B 1 66 ? -3.578 -15.938 -20.438 1 92.56 66 ASN B C 1
ATOM 1846 O O . ASN B 1 66 ? -4.066 -15.688 -19.344 1 92.56 66 ASN B O 1
ATOM 1850 N N . LYS B 1 67 ? -3.273 -17.094 -20.922 1 96.19 67 LYS B N 1
ATOM 1851 C CA . LYS B 1 67 ? -3.357 -18.203 -19.984 1 96.19 67 LYS B CA 1
ATOM 1852 C C . LYS B 1 67 ? -2.383 -18.016 -18.828 1 96.19 67 LYS B C 1
ATOM 1854 O O . LYS B 1 67 ? -1.193 -17.781 -19.031 1 96.19 67 LYS B O 1
ATOM 1859 N N . VAL B 1 68 ? -2.914 -18.047 -17.641 1 98.06 68 VAL B N 1
ATOM 1860 C CA . VAL B 1 68 ? -2.076 -17.922 -16.438 1 98.06 68 VAL B CA 1
ATOM 1861 C C . VAL B 1 68 ? -2.367 -19.094 -15.492 1 98.06 68 VAL B C 1
ATOM 1863 O O . VAL B 1 68 ? -3.461 -19.656 -15.516 1 98.06 68 VAL B O 1
ATOM 1866 N N . LYS B 1 69 ? -1.356 -19.5 -14.82 1 98.56 69 LYS B N 1
ATOM 1867 C CA . LYS B 1 69 ? -1.505 -20.5 -13.773 1 98.56 69 LYS B CA 1
ATOM 1868 C C . LYS B 1 69 ? -1.441 -19.859 -12.391 1 98.56 69 LYS B C 1
ATOM 1870 O O . LYS B 1 69 ? -0.466 -19.188 -12.055 1 98.56 69 LYS B O 1
ATOM 1875 N N . VAL B 1 70 ? -2.432 -20.031 -11.625 1 98.81 70 VAL B N 1
ATOM 1876 C CA . VAL B 1 70 ? -2.492 -19.562 -10.242 1 98.81 70 VAL B CA 1
ATOM 1877 C C . VAL B 1 70 ? -2.59 -20.75 -9.297 1 98.81 70 VAL B C 1
ATOM 1879 O O . VAL B 1 70 ? -3.432 -21.641 -9.484 1 98.81 70 VAL B O 1
ATOM 1882 N N . ASP B 1 71 ? -1.725 -20.844 -8.336 1 98.88 71 ASP B N 1
ATOM 1883 C CA . ASP B 1 71 ? -1.762 -21.922 -7.363 1 98.88 71 ASP B CA 1
ATOM 1884 C C . ASP B 1 71 ? -2.426 -21.484 -6.066 1 98.88 71 ASP B C 1
ATOM 1886 O O . ASP B 1 71 ? -2.094 -20.422 -5.523 1 98.88 71 ASP B O 1
ATOM 1890 N N . VAL B 1 72 ? -3.34 -22.297 -5.598 1 98.88 72 VAL B N 1
ATOM 1891 C CA . VAL B 1 72 ? -3.924 -22.062 -4.281 1 98.88 72 VAL B CA 1
ATOM 1892 C C . VAL B 1 72 ? -2.986 -22.594 -3.197 1 98.88 72 VAL B C 1
ATOM 1894 O O . VAL B 1 72 ? -2.545 -23.75 -3.26 1 98.88 72 VAL B O 1
ATOM 1897 N N . ILE B 1 73 ? -2.67 -21.812 -2.266 1 98.69 73 ILE B N 1
ATOM 1898 C CA . ILE B 1 73 ? -1.757 -22.219 -1.206 1 98.69 73 ILE B CA 1
ATOM 1899 C C . ILE B 1 73 ? -2.49 -22.234 0.134 1 98.69 73 ILE B C 1
ATOM 1901 O O . ILE B 1 73 ? -3.51 -21.562 0.295 1 98.69 73 ILE B O 1
ATOM 1905 N N . GLU B 1 74 ? -1.954 -23 1.077 1 98.19 74 GLU B N 1
ATOM 1906 C CA . GLU B 1 74 ? -2.496 -22.984 2.432 1 98.19 74 GLU B CA 1
ATOM 1907 C C . GLU B 1 74 ? -2.312 -21.625 3.094 1 98.19 74 GLU B C 1
ATOM 1909 O O . GLU B 1 74 ? -1.312 -20.953 2.859 1 98.19 74 GLU B O 1
ATOM 1914 N N . PHE B 1 75 ? -3.25 -21.266 3.844 1 97.56 75 PHE B N 1
ATOM 1915 C CA . PHE B 1 75 ? -3.217 -19.969 4.516 1 97.56 75 PHE B CA 1
ATOM 1916 C C . PHE B 1 75 ? -3.777 -20.078 5.93 1 97.56 75 PHE B C 1
ATOM 1918 O O . PHE B 1 75 ? -4.93 -19.703 6.176 1 97.56 75 PHE B O 1
ATOM 1925 N N . PRO B 1 76 ? -2.932 -20.609 6.84 1 97.12 76 PRO B N 1
ATOM 1926 C CA . PRO B 1 76 ? -3.371 -20.766 8.227 1 97.12 76 PRO B CA 1
ATOM 1927 C C . PRO B 1 76 ? -3.592 -19.438 8.945 1 97.12 76 PRO B C 1
ATOM 1929 O O . PRO B 1 76 ? -2.709 -18.969 9.664 1 97.12 76 PRO B O 1
A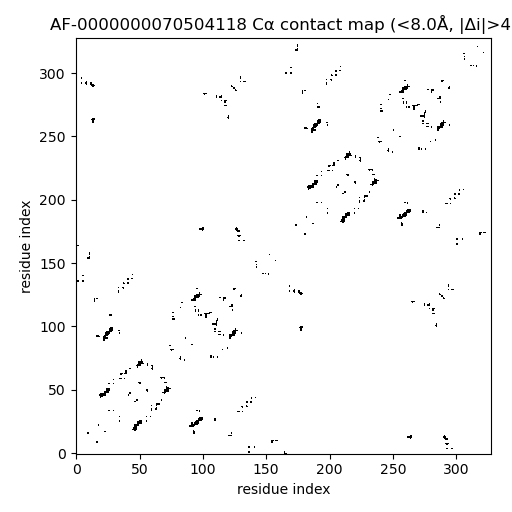TOM 1932 N N . LYS B 1 77 ? -4.738 -18.875 9 1 93.38 77 LYS B N 1
ATOM 1933 C CA . LYS B 1 77 ? -5.07 -17.5 9.406 1 93.38 77 LYS B CA 1
ATOM 1934 C C . LYS B 1 77 ? -4.852 -17.297 10.898 1 93.38 77 LYS B C 1
ATOM 1936 O O . LYS B 1 77 ? -4.594 -16.188 11.352 1 93.38 77 LYS B O 1
ATOM 1941 N N . GLU B 1 78 ? -4.945 -18.375 11.602 1 94.12 78 GLU B N 1
ATOM 1942 C CA . GLU B 1 78 ? -4.918 -18.219 13.055 1 94.12 78 GLU B CA 1
ATOM 1943 C C . GLU B 1 78 ? -3.557 -18.609 13.617 1 94.12 78 GLU B C 1
ATOM 1945 O O . GLU B 1 78 ? -3.391 -18.703 14.836 1 94.12 78 GLU B O 1
ATOM 1950 N N . ASP B 1 79 ? -2.617 -18.938 12.797 1 95.69 79 ASP B N 1
ATOM 1951 C CA . ASP B 1 79 ? -1.28 -19.359 13.211 1 95.69 79 ASP B CA 1
ATOM 1952 C C . ASP B 1 79 ? -0.207 -18.531 12.5 1 95.69 79 ASP B C 1
ATOM 1954 O O . ASP B 1 79 ? 0.227 -18.891 11.398 1 95.69 79 ASP B O 1
ATOM 1958 N N . LYS B 1 80 ? 0.266 -17.5 13.18 1 93.31 80 LYS B N 1
ATOM 1959 C CA . LYS B 1 80 ? 1.206 -16.562 12.578 1 93.31 80 LYS B CA 1
ATOM 1960 C C . LYS B 1 80 ? 2.51 -17.25 12.195 1 93.31 80 LYS B C 1
ATOM 1962 O O . LYS B 1 80 ? 3.088 -16.953 11.148 1 93.31 80 LYS B O 1
ATOM 1967 N N . ARG B 1 81 ? 2.998 -18.094 13.055 1 96.44 81 ARG B N 1
ATOM 1968 C CA . ARG B 1 81 ? 4.223 -18.828 12.758 1 96.44 81 ARG B CA 1
ATOM 1969 C C . ARG B 1 81 ? 4.074 -19.656 11.492 1 96.44 81 ARG B C 1
ATOM 1971 O O . ARG B 1 81 ? 4.957 -19.656 10.633 1 96.44 81 ARG B O 1
ATOM 1978 N N . ALA B 1 82 ? 2.941 -20.344 11.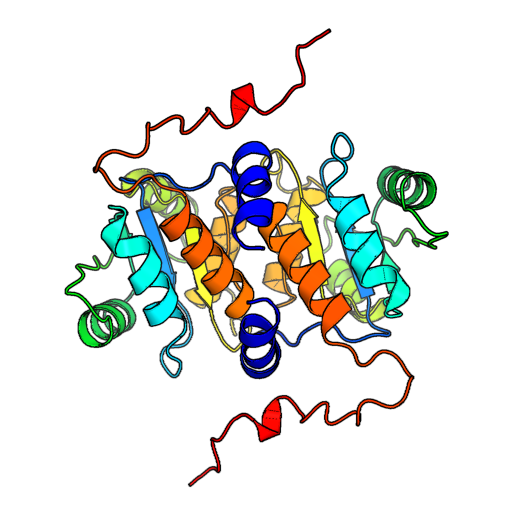422 1 97.62 82 ALA B N 1
ATOM 1979 C CA . ALA B 1 82 ? 2.664 -21.125 10.227 1 97.62 82 ALA B CA 1
ATOM 1980 C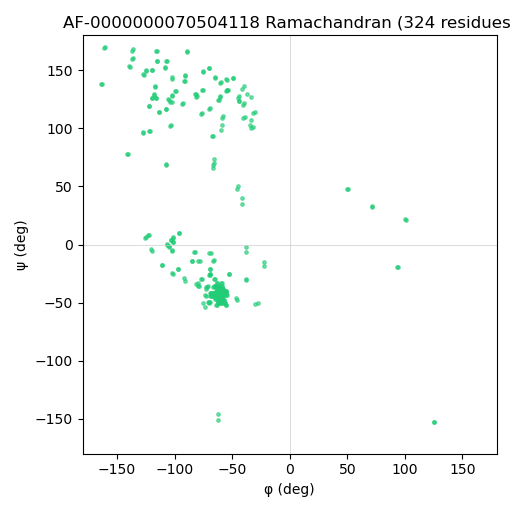 C . ALA B 1 82 ? 2.547 -20.219 9 1 97.62 82 ALA B C 1
ATOM 1982 O O . ALA B 1 82 ? 2.982 -20.594 7.902 1 97.62 82 ALA B O 1
ATOM 1983 N N . LEU B 1 83 ? 1.998 -19.078 9.172 1 97.5 83 LEU B N 1
ATOM 1984 C CA . LEU B 1 83 ? 1.879 -18.125 8.062 1 97.5 83 LEU B CA 1
ATOM 1985 C C . LEU B 1 83 ? 3.254 -17.656 7.602 1 97.5 83 LEU B C 1
ATOM 1987 O O . LEU B 1 83 ? 3.49 -17.516 6.398 1 97.5 83 LEU B O 1
ATOM 1991 N N . ARG B 1 84 ? 4.105 -17.406 8.555 1 97.06 84 ARG B N 1
ATOM 1992 C CA . ARG B 1 84 ? 5.469 -17.016 8.211 1 97.06 84 ARG B CA 1
ATOM 1993 C C . ARG B 1 84 ? 6.141 -18.078 7.348 1 97.06 84 ARG B C 1
ATOM 1995 O O . ARG B 1 84 ? 6.828 -17.766 6.379 1 97.06 84 ARG B O 1
ATOM 2002 N N . GLU B 1 85 ? 5.953 -19.328 7.695 1 98.12 85 GLU B N 1
ATOM 2003 C CA . GLU B 1 85 ? 6.512 -20.438 6.926 1 98.12 85 GLU B CA 1
ATOM 2004 C C . GLU B 1 85 ? 5.914 -20.5 5.523 1 98.12 85 GLU B C 1
ATOM 2006 O O . GLU B 1 85 ? 6.598 -20.859 4.562 1 98.12 85 GLU B O 1
ATOM 2011 N N . VAL B 1 86 ? 4.645 -20.172 5.434 1 98.25 86 VAL B N 1
ATOM 2012 C CA . VAL B 1 86 ? 3.986 -20.141 4.133 1 98.25 86 VAL B CA 1
ATOM 2013 C C . VAL B 1 86 ? 4.617 -19.062 3.254 1 98.25 86 VAL B C 1
ATOM 2015 O O . VAL B 1 86 ? 4.961 -19.328 2.098 1 98.25 86 VAL B O 1
ATOM 2018 N N . PHE B 1 87 ? 4.832 -17.844 3.775 1 97.62 87 PHE B N 1
ATOM 2019 C CA . PHE B 1 87 ? 5.453 -16.75 3.029 1 97.62 87 PHE B CA 1
ATOM 2020 C C . PHE B 1 87 ? 6.859 -17.141 2.582 1 97.62 87 PHE B C 1
ATOM 2022 O O . PHE B 1 87 ? 7.27 -16.812 1.464 1 97.62 87 PHE B O 1
ATOM 2029 N N . LYS B 1 88 ? 7.539 -17.812 3.451 1 97.56 88 LYS B N 1
ATOM 2030 C CA . LYS B 1 88 ? 8.891 -18.25 3.129 1 97.56 88 LYS B CA 1
ATOM 2031 C C . LYS B 1 88 ? 8.875 -19.359 2.076 1 97.56 88 LYS B C 1
ATOM 2033 O O . LYS B 1 88 ? 9.586 -19.281 1.074 1 97.56 88 LYS B O 1
ATOM 2038 N N . LYS B 1 89 ? 8.062 -20.375 2.275 1 98.31 89 LYS B N 1
ATOM 2039 C CA . LYS B 1 89 ? 7.965 -21.531 1.404 1 98.31 89 LYS B CA 1
ATOM 2040 C C . LYS B 1 89 ? 7.676 -21.125 -0.037 1 98.31 89 LYS B C 1
ATOM 2042 O O . LYS B 1 89 ? 8.273 -21.656 -0.972 1 98.31 89 LYS B O 1
ATOM 2047 N N . TYR B 1 90 ? 6.816 -20.188 -0.224 1 98.5 90 TYR B N 1
ATOM 2048 C CA . TYR B 1 90 ? 6.363 -19.797 -1.554 1 98.5 90 TYR B CA 1
ATOM 2049 C C . TYR B 1 90 ? 7.066 -18.516 -2.016 1 98.5 90 TYR B C 1
ATOM 2051 O O . TYR B 1 90 ? 6.703 -17.938 -3.039 1 98.5 90 TYR B O 1
ATOM 2059 N N . ASP B 1 91 ? 8.055 -18.031 -1.219 1 97.5 91 ASP B N 1
ATOM 2060 C CA . ASP B 1 91 ? 8.852 -16.844 -1.538 1 97.5 91 ASP B CA 1
ATOM 2061 C C . ASP B 1 91 ? 7.969 -15.672 -1.925 1 97.5 91 ASP B C 1
ATOM 2063 O O . ASP B 1 91 ? 8.164 -15.055 -2.979 1 97.5 91 ASP B O 1
ATOM 2067 N N . ILE B 1 92 ? 6.949 -15.453 -1.086 1 97.06 92 ILE B N 1
ATOM 2068 C CA . ILE B 1 92 ? 6.031 -14.352 -1.33 1 97.06 92 ILE B CA 1
ATOM 2069 C C . ILE B 1 92 ? 6.738 -13.023 -1.072 1 97.06 92 ILE B C 1
ATOM 2071 O O . ILE B 1 92 ? 7.133 -12.727 0.06 1 97.06 92 ILE B O 1
ATOM 2075 N N . ARG B 1 93 ? 6.836 -12.242 -2.193 1 92.94 93 ARG B N 1
ATOM 2076 C CA . ARG B 1 93 ? 7.582 -10.992 -2.105 1 92.94 93 ARG B CA 1
ATOM 2077 C C . ARG B 1 93 ? 6.707 -9.805 -2.482 1 92.94 93 ARG B C 1
ATOM 2079 O O . ARG B 1 93 ? 7.191 -8.672 -2.576 1 92.94 93 ARG B O 1
ATOM 2086 N N . GLY B 1 94 ? 5.445 -9.992 -2.666 1 94.12 94 GLY B N 1
ATOM 2087 C CA . GLY B 1 94 ? 4.453 -8.961 -2.914 1 94.12 94 GLY B CA 1
ATOM 2088 C C . GLY B 1 94 ? 3.031 -9.43 -2.691 1 94.12 94 GLY B C 1
ATOM 2089 O O . GLY B 1 94 ? 2.689 -10.57 -3.025 1 94.12 94 GLY B O 1
ATOM 2090 N N . VAL B 1 95 ? 2.254 -8.594 -2.088 1 95.69 95 VAL B N 1
ATOM 2091 C CA . VAL B 1 95 ? 0.851 -8.898 -1.831 1 95.69 95 VAL B CA 1
ATOM 2092 C C . VAL B 1 95 ? -0.039 -7.84 -2.471 1 95.69 95 VAL B C 1
ATOM 2094 O O . VAL B 1 95 ? 0.116 -6.645 -2.199 1 95.69 95 VAL B O 1
ATOM 2097 N N . PHE B 1 96 ? -0.866 -8.258 -3.363 1 95.81 96 PHE B N 1
ATOM 2098 C CA . PHE B 1 96 ? -1.925 -7.43 -3.934 1 95.81 96 PHE B CA 1
ATOM 2099 C C . PHE B 1 96 ? -3.279 -7.801 -3.34 1 95.81 96 PHE B C 1
ATOM 2101 O O . PHE B 1 96 ? -3.836 -8.852 -3.66 1 95.81 96 PHE B O 1
ATOM 2108 N N . ASN B 1 97 ? -3.752 -7.043 -2.449 1 94.69 97 ASN B N 1
ATOM 2109 C CA . ASN B 1 97 ? -5.055 -7.262 -1.828 1 94.69 97 ASN B CA 1
ATOM 2110 C C . ASN B 1 97 ? -5.977 -6.062 -2.023 1 94.69 97 ASN B C 1
ATOM 2112 O O . ASN B 1 97 ? -5.891 -5.078 -1.282 1 94.69 97 ASN B O 1
ATOM 2116 N N . LEU B 1 98 ? -6.832 -6.164 -3.006 1 91.31 98 LEU B N 1
ATOM 2117 C CA . LEU B 1 98 ? -7.664 -5.055 -3.449 1 91.31 98 LEU B CA 1
ATOM 2118 C C . LEU B 1 98 ? -9.117 -5.266 -3.033 1 91.31 98 LEU B C 1
ATOM 2120 O O . LEU B 1 98 ? -9.984 -5.484 -3.883 1 91.31 98 LEU B O 1
ATOM 2124 N N . ALA B 1 99 ? -9.359 -5.199 -1.77 1 78.31 99 ALA B N 1
ATOM 2125 C CA . ALA B 1 99 ? -10.688 -5.414 -1.212 1 78.31 99 ALA B CA 1
ATOM 2126 C C . ALA B 1 99 ? -11.461 -4.102 -1.102 1 78.31 99 ALA B C 1
ATOM 2128 O O . ALA B 1 99 ? -10.859 -3.041 -0.899 1 78.31 99 ALA B O 1
ATOM 2129 N N . LEU B 1 100 ? -12.75 -4.113 -1.302 1 66.75 100 LEU B N 1
ATOM 2130 C CA . LEU B 1 100 ? -13.633 -2.951 -1.24 1 66.75 100 LEU B CA 1
ATOM 2131 C C . LEU B 1 100 ? -13.836 -2.494 0.201 1 66.75 100 LEU B C 1
ATOM 2133 O O . LEU B 1 100 ? -14.07 -1.311 0.455 1 66.75 100 LEU B O 1
ATOM 2137 N N . THR B 1 101 ? -13.898 -3.416 1.016 1 66.56 101 THR B N 1
ATOM 2138 C CA . THR B 1 101 ? -14.18 -3.104 2.412 1 66.56 101 THR B CA 1
ATOM 2139 C C . THR B 1 101 ? -13.039 -3.566 3.312 1 66.56 101 THR B C 1
ATOM 2141 O O . THR B 1 101 ? -12.234 -4.414 2.916 1 66.56 101 THR B O 1
ATOM 2144 N N . ARG B 1 102 ? -12.969 -2.717 4.434 1 65.25 102 ARG B N 1
ATOM 2145 C CA . ARG B 1 102 ? -12.047 -3.219 5.445 1 65.25 102 ARG B CA 1
ATOM 2146 C C . ARG B 1 102 ? -12.484 -4.586 5.957 1 65.25 102 ARG B C 1
ATOM 2148 O O . ARG B 1 102 ? -13.664 -4.934 5.891 1 65.25 102 ARG B O 1
ATOM 2155 N N . GLY B 1 103 ? -11.516 -5.469 6.152 1 58.91 103 GLY B N 1
ATOM 2156 C CA . GLY B 1 103 ? -11.883 -6.742 6.75 1 58.91 103 GLY B CA 1
ATOM 2157 C C . GLY B 1 103 ? -12.82 -6.598 7.934 1 58.91 103 GLY B C 1
ATOM 2158 O O . GLY B 1 103 ? -12.648 -5.699 8.758 1 58.91 103 GLY B O 1
ATOM 2159 N N . LYS B 1 104 ? -13.922 -7.32 7.836 1 67.06 104 LYS B N 1
ATOM 2160 C CA . LYS B 1 104 ? -14.961 -7.246 8.859 1 67.06 104 LYS B CA 1
ATOM 2161 C C . LYS B 1 104 ? -14.445 -7.746 10.203 1 67.06 104 LYS B C 1
ATOM 2163 O O . LYS B 1 104 ? -14.891 -7.281 11.258 1 67.06 104 LYS B O 1
ATOM 2168 N N . THR B 1 105 ? -13.594 -8.758 10.133 1 73 105 THR B N 1
ATOM 2169 C CA . THR B 1 105 ? -13.031 -9.336 11.352 1 73 105 THR B CA 1
ATOM 2170 C C . THR B 1 105 ? -11.539 -9.594 11.18 1 73 105 THR B C 1
ATOM 2172 O O . THR B 1 105 ? -11.016 -9.555 10.062 1 73 105 THR B O 1
ATOM 2175 N N . THR B 1 106 ? -10.891 -9.852 12.336 1 75.44 106 THR B N 1
ATOM 2176 C CA . THR B 1 106 ? -9.469 -10.164 12.344 1 75.44 106 THR B CA 1
ATOM 2177 C C . THR B 1 106 ? -9.211 -11.516 11.688 1 75.44 106 THR B C 1
ATOM 2179 O O . THR B 1 106 ? -8.062 -11.867 11.398 1 75.44 106 THR B O 1
ATOM 2182 N N . LEU B 1 107 ? -10.328 -12.25 11.367 1 77.94 107 LEU B N 1
ATOM 2183 C CA . LEU B 1 107 ? -10.172 -13.555 10.734 1 77.94 107 LEU B CA 1
ATOM 2184 C C . LEU B 1 107 ? -10.516 -13.477 9.25 1 77.94 107 LEU B C 1
ATOM 2186 O O . LEU B 1 107 ? -10.383 -14.461 8.523 1 77.94 107 LEU B O 1
ATOM 2190 N N . ASP B 1 108 ? -10.875 -12.391 8.914 1 89.31 108 ASP B N 1
ATOM 2191 C CA . ASP B 1 108 ? -11.094 -12.172 7.484 1 89.31 108 ASP B CA 1
ATOM 2192 C C . ASP B 1 108 ? -9.812 -12.398 6.688 1 89.31 108 ASP B C 1
ATOM 2194 O O . ASP B 1 108 ? -8.75 -11.898 7.062 1 89.31 108 ASP B O 1
ATOM 2198 N N . VAL B 1 109 ? -9.914 -13.258 5.648 1 93.12 109 VAL B N 1
ATOM 2199 C CA . VAL B 1 109 ? -8.734 -13.656 4.879 1 93.12 109 VAL B CA 1
ATOM 2200 C C . VAL B 1 109 ? -8.023 -12.422 4.348 1 93.12 109 VAL B C 1
ATOM 2202 O O . VAL B 1 109 ? -6.793 -12.367 4.324 1 93.12 109 VAL B O 1
ATOM 2205 N N . ASP B 1 110 ? -8.75 -11.422 3.885 1 92.5 110 ASP B N 1
ATOM 2206 C CA . ASP B 1 110 ? -8.148 -10.211 3.346 1 92.5 110 ASP B CA 1
ATOM 2207 C C . ASP B 1 110 ? -7.43 -9.422 4.438 1 92.5 110 ASP B C 1
ATOM 2209 O O . ASP B 1 110 ? -6.328 -8.914 4.219 1 92.5 110 ASP B O 1
ATOM 2213 N N . TYR B 1 111 ? -8.047 -9.344 5.57 1 91 111 TYR B N 1
ATOM 2214 C CA . TYR B 1 111 ? -7.398 -8.656 6.684 1 91 111 TYR B CA 1
ATOM 2215 C C . TYR B 1 111 ? -6.102 -9.359 7.074 1 91 111 TYR B C 1
ATOM 2217 O O . TYR B 1 111 ? -5.066 -8.711 7.246 1 91 111 TYR B O 1
ATOM 2225 N N . VAL B 1 112 ? -6.188 -10.68 7.234 1 94 112 VAL B N 1
ATOM 2226 C CA . VAL B 1 112 ? -5.02 -11.453 7.648 1 94 112 VAL B CA 1
ATOM 2227 C C . VAL B 1 112 ? -3.902 -11.289 6.621 1 94 112 VAL B C 1
ATOM 2229 O O . VAL B 1 112 ? -2.732 -11.141 6.984 1 94 112 VAL B O 1
ATOM 2232 N N . MET B 1 113 ? -4.258 -11.328 5.355 1 95.62 113 MET B N 1
ATOM 2233 C CA . MET B 1 113 ? -3.289 -11.141 4.277 1 95.62 113 MET B CA 1
ATOM 2234 C C . MET B 1 113 ? -2.594 -9.789 4.395 1 95.62 113 MET B C 1
ATOM 2236 O O . MET B 1 113 ? -1.365 -9.711 4.355 1 95.62 113 MET B O 1
ATOM 2240 N N . ARG B 1 114 ? -3.41 -8.727 4.578 1 93.56 114 ARG B N 1
ATOM 2241 C CA . ARG B 1 114 ? -2.863 -7.379 4.668 1 93.56 114 ARG B CA 1
ATOM 2242 C C . ARG B 1 114 ? -1.995 -7.223 5.914 1 93.56 114 ARG B C 1
ATOM 2244 O O . ARG B 1 114 ? -0.872 -6.723 5.832 1 93.56 114 ARG B O 1
ATOM 2251 N N . ARG B 1 115 ? -2.48 -7.703 6.969 1 92.75 115 ARG B N 1
ATOM 2252 C CA . ARG B 1 115 ? -1.75 -7.574 8.227 1 92.75 115 ARG B CA 1
ATOM 2253 C C . ARG B 1 115 ? -0.415 -8.305 8.164 1 92.75 115 ARG B C 1
ATOM 2255 O O . ARG B 1 115 ? 0.611 -7.777 8.594 1 92.75 115 ARG B O 1
ATOM 2262 N N . ASN B 1 116 ? -0.367 -9.453 7.633 1 93.25 116 ASN B N 1
ATOM 2263 C CA . ASN B 1 116 ? 0.859 -10.242 7.637 1 93.25 116 ASN B CA 1
ATOM 2264 C C . ASN B 1 116 ? 1.854 -9.734 6.598 1 93.25 116 ASN B C 1
ATOM 2266 O O . ASN B 1 116 ? 3.066 -9.883 6.77 1 93.25 116 ASN B O 1
ATOM 2270 N N . ALA B 1 117 ? 1.356 -9.141 5.484 1 92.69 117 ALA B N 1
ATOM 2271 C CA . ALA B 1 117 ? 2.285 -8.453 4.586 1 92.69 117 ALA B CA 1
ATOM 2272 C C . ALA B 1 117 ? 3.1 -7.406 5.34 1 92.69 117 ALA B C 1
ATOM 2274 O O . ALA B 1 117 ? 4.316 -7.312 5.164 1 92.69 117 ALA B O 1
ATOM 2275 N N . VAL B 1 118 ? 2.424 -6.648 6.195 1 90.69 118 VAL B N 1
ATOM 2276 C CA . VAL B 1 118 ? 3.09 -5.637 7.012 1 90.69 118 VAL B CA 1
ATOM 2277 C C . VAL B 1 118 ? 4.02 -6.316 8.016 1 90.69 118 VAL B C 1
ATOM 2279 O O . VAL B 1 118 ? 5.188 -5.941 8.141 1 90.69 118 VAL B O 1
ATOM 2282 N N . ASP B 1 119 ? 3.521 -7.395 8.656 1 91.5 119 ASP B N 1
ATOM 2283 C CA . ASP B 1 119 ? 4.266 -8.078 9.711 1 91.5 119 ASP B CA 1
ATOM 2284 C C . ASP B 1 119 ? 5.559 -8.68 9.164 1 91.5 119 ASP B C 1
ATOM 2286 O O . ASP B 1 119 ? 6.57 -8.734 9.867 1 91.5 119 ASP B O 1
ATOM 2290 N N . PHE B 1 120 ? 5.488 -9.102 7.922 1 91.19 120 PHE B N 1
ATOM 2291 C CA . PHE B 1 120 ? 6.633 -9.805 7.359 1 91.19 120 PHE B CA 1
ATOM 2292 C C . PHE B 1 120 ? 7.453 -8.883 6.469 1 91.19 120 PHE B C 1
ATOM 2294 O O . PHE B 1 120 ? 8.422 -9.312 5.84 1 91.19 120 PHE B O 1
ATOM 2301 N N . GLY B 1 121 ? 7.078 -7.676 6.375 1 88 121 GLY B N 1
ATOM 2302 C CA . GLY B 1 121 ? 7.852 -6.68 5.648 1 88 121 GLY B CA 1
ATOM 2303 C C . GLY B 1 121 ? 7.809 -6.867 4.145 1 88 121 GLY B C 1
ATOM 2304 O O . GLY B 1 121 ? 8.805 -6.645 3.457 1 88 121 GLY B O 1
ATOM 2305 N N . VAL B 1 122 ? 6.746 -7.348 3.639 1 90.5 122 VAL B N 1
ATOM 2306 C CA . VAL B 1 122 ? 6.586 -7.516 2.197 1 90.5 122 VAL B CA 1
ATOM 2307 C C . VAL B 1 122 ? 5.711 -6.391 1.643 1 90.5 122 VAL B C 1
ATOM 2309 O O . VAL B 1 122 ? 4.742 -5.977 2.281 1 90.5 122 VAL B O 1
ATOM 2312 N N . PRO B 1 123 ? 6.016 -5.902 0.395 1 89.88 123 PRO B N 1
ATOM 2313 C CA . PRO B 1 123 ? 5.176 -4.859 -0.199 1 89.88 123 PRO B CA 1
ATOM 2314 C C . PRO B 1 123 ? 3.703 -5.258 -0.268 1 89.88 123 PRO B C 1
ATOM 2316 O O . PRO B 1 123 ? 3.381 -6.383 -0.653 1 89.88 123 PRO B O 1
ATOM 2319 N N . LEU B 1 124 ? 2.904 -4.301 0.182 1 91.31 124 LEU B N 1
ATOM 2320 C CA . LEU B 1 124 ? 1.456 -4.477 0.179 1 91.31 124 LEU B CA 1
ATOM 2321 C C . LEU B 1 124 ? 0.783 -3.416 -0.687 1 91.31 124 LEU B C 1
ATOM 2323 O O . LEU B 1 124 ? 1.017 -2.219 -0.505 1 91.31 124 LEU B O 1
ATOM 2327 N N . PHE B 1 125 ? 0.008 -3.875 -1.578 1 90.44 125 PHE B N 1
ATOM 2328 C CA . PHE B 1 125 ? -0.767 -2.988 -2.439 1 90.44 125 PHE B CA 1
ATOM 2329 C C . PHE B 1 125 ? -2.26 -3.133 -2.162 1 90.44 125 PHE B C 1
ATOM 2331 O O . PHE B 1 125 ? -2.842 -4.191 -2.406 1 90.44 125 PHE B O 1
ATOM 2338 N N . MET B 1 126 ? -2.828 -2.066 -1.647 1 88.5 126 MET B N 1
ATOM 2339 C CA . MET B 1 126 ? -4.234 -2.166 -1.268 1 88.5 126 MET B CA 1
ATOM 2340 C C . MET B 1 126 ? -5.078 -1.153 -2.033 1 88.5 126 MET B C 1
ATOM 2342 O O . MET B 1 126 ? -6.297 -1.103 -1.867 1 88.5 126 MET B O 1
ATOM 2346 N N . GLU B 1 127 ? -4.469 -0.313 -2.822 1 83.25 127 GLU B N 1
ATOM 2347 C CA . GLU B 1 127 ? -5.164 0.665 -3.654 1 83.25 127 GLU B CA 1
ATOM 2348 C C . GLU B 1 127 ? -5.109 0.273 -5.129 1 83.25 127 GLU B C 1
ATOM 2350 O O . GLU B 1 127 ? -4.031 0.204 -5.719 1 83.25 127 GLU B O 1
ATOM 2355 N N . PRO B 1 128 ? -6.258 0.022 -5.668 1 85.31 128 PRO B N 1
ATOM 2356 C CA . PRO B 1 128 ? -6.309 -0.611 -6.988 1 85.31 128 PRO B CA 1
ATOM 2357 C C . PRO B 1 128 ? -5.551 0.178 -8.055 1 85.31 128 PRO B C 1
ATOM 2359 O O . PRO B 1 128 ? -4.727 -0.388 -8.773 1 85.31 128 PRO B O 1
ATOM 2362 N N . GLN B 1 129 ? -5.711 1.422 -8.18 1 77.75 129 GLN B N 1
ATOM 2363 C CA . GLN B 1 129 ? -5.113 2.197 -9.258 1 77.75 129 GLN B CA 1
ATOM 2364 C C . GLN B 1 129 ? -3.598 2.273 -9.109 1 77.75 129 GLN B C 1
ATOM 2366 O O . GLN B 1 129 ? -2.863 2.176 -10.094 1 77.75 129 GLN B O 1
ATOM 2371 N N . THR B 1 130 ? -3.205 2.51 -7.934 1 79.81 130 THR B N 1
ATOM 2372 C CA . THR B 1 130 ? -1.771 2.535 -7.672 1 79.81 130 THR B CA 1
ATOM 2373 C C . THR B 1 130 ? -1.152 1.162 -7.922 1 79.81 130 THR B C 1
ATOM 2375 O O . THR B 1 130 ? -0.045 1.062 -8.453 1 79.81 130 THR B O 1
ATOM 2378 N N . ALA B 1 131 ? -1.883 0.143 -7.48 1 87.06 131 ALA B N 1
ATOM 2379 C CA . ALA B 1 131 ? -1.406 -1.22 -7.703 1 87.06 131 ALA B CA 1
ATOM 2380 C C . ALA B 1 131 ? -1.258 -1.514 -9.188 1 87.06 131 ALA B C 1
ATOM 2382 O O . ALA B 1 131 ? -0.258 -2.096 -9.617 1 87.06 131 ALA B O 1
ATOM 2383 N N . ILE B 1 132 ? -2.223 -1.137 -9.969 1 85.5 132 ILE B N 1
ATOM 2384 C CA . ILE B 1 132 ? -2.193 -1.359 -11.406 1 85.5 132 ILE B CA 1
ATOM 2385 C C . ILE B 1 132 ? -1.044 -0.567 -12.031 1 85.5 132 ILE B C 1
ATOM 2387 O O . ILE B 1 132 ? -0.312 -1.084 -12.875 1 85.5 132 ILE B O 1
ATOM 2391 N N . LEU B 1 133 ? -0.916 0.659 -11.609 1 75.88 133 LEU B N 1
ATOM 2392 C CA . LEU B 1 133 ? 0.19 1.479 -12.094 1 75.88 133 LEU B CA 1
ATOM 2393 C C . LEU B 1 133 ? 1.53 0.83 -11.766 1 75.88 133 LEU B C 1
ATOM 2395 O O . LEU B 1 133 ? 2.436 0.811 -12.602 1 75.88 133 LEU B O 1
ATOM 2399 N N . PHE B 1 134 ? 1.616 0.334 -10.594 1 81.19 134 PHE B N 1
ATOM 2400 C CA . PHE B 1 134 ? 2.828 -0.364 -10.18 1 81.19 134 PHE B CA 1
ATOM 2401 C C . PHE B 1 134 ? 3.092 -1.568 -11.078 1 81.19 134 PHE B C 1
ATOM 2403 O O . PHE B 1 134 ? 4.211 -1.757 -11.562 1 81.19 134 PHE B O 1
ATOM 2410 N N . ALA B 1 135 ? 2.119 -2.336 -11.242 1 87 135 ALA B N 1
ATOM 2411 C CA . ALA B 1 135 ? 2.252 -3.527 -12.078 1 87 135 ALA B CA 1
ATOM 2412 C C . ALA B 1 135 ? 2.65 -3.154 -13.5 1 87 135 ALA B C 1
ATOM 2414 O O . ALA B 1 135 ? 3.49 -3.822 -14.109 1 87 135 ALA B O 1
ATOM 2415 N N . ARG B 1 136 ? 2.062 -2.16 -14.016 1 81.62 136 ARG B N 1
ATOM 2416 C CA . ARG B 1 136 ? 2.408 -1.668 -15.352 1 81.62 136 ARG B CA 1
ATOM 2417 C C . ARG B 1 136 ? 3.869 -1.236 -15.406 1 81.62 136 ARG B C 1
ATOM 2419 O O . ARG B 1 136 ? 4.57 -1.531 -16.375 1 81.62 136 ARG B O 1
ATOM 2426 N N . CYS B 1 137 ? 4.262 -0.543 -14.414 1 73.75 137 CYS B N 1
ATOM 2427 C CA . CYS B 1 137 ? 5.656 -0.114 -14.344 1 73.75 137 CYS B CA 1
ATOM 2428 C C . CYS B 1 137 ? 6.594 -1.313 -14.32 1 73.75 137 CYS B C 1
ATOM 2430 O O . CYS B 1 137 ? 7.641 -1.302 -14.969 1 73.75 137 CYS B O 1
ATOM 2432 N N . MET B 1 138 ? 6.285 -2.33 -13.516 1 77.38 138 MET B N 1
ATOM 2433 C CA . MET B 1 138 ? 7.082 -3.553 -13.469 1 77.38 138 MET B CA 1
ATOM 2434 C C . MET B 1 138 ? 7.188 -4.18 -14.859 1 77.38 138 MET B C 1
ATOM 2436 O O . MET B 1 138 ? 8.242 -4.688 -15.234 1 77.38 138 MET B O 1
ATOM 2440 N N . SER B 1 139 ? 6.133 -4.156 -15.555 1 79.94 139 SER B N 1
ATOM 2441 C CA . SER B 1 139 ? 6.059 -4.789 -16.875 1 79.94 139 SER B CA 1
ATOM 2442 C C . SER B 1 139 ? 6.871 -4.02 -17.906 1 79.94 139 SER B C 1
ATOM 2444 O O . SER B 1 139 ? 7.422 -4.609 -18.828 1 79.94 139 SER B O 1
ATOM 2446 N N . GLU B 1 140 ? 6.949 -2.801 -17.875 1 70.12 140 GLU B N 1
ATOM 2447 C CA . GLU B 1 140 ? 7.645 -1.971 -18.859 1 70.12 140 GLU B CA 1
ATOM 2448 C C . GLU B 1 140 ? 9.148 -1.936 -18.578 1 70.12 140 GLU B C 1
ATOM 2450 O O . GLU B 1 140 ? 9.945 -1.706 -19.5 1 70.12 140 GLU B O 1
ATOM 2455 N N . LYS B 1 141 ? 9.602 -1.976 -17.391 1 57.19 141 LYS B N 1
ATOM 2456 C CA . LYS B 1 141 ? 11.016 -1.935 -17.031 1 57.19 141 LYS B CA 1
ATOM 2457 C C . LYS B 1 141 ? 11.703 -3.264 -17.344 1 57.19 141 LYS B C 1
ATOM 2459 O O . LYS B 1 141 ? 12.883 -3.293 -17.688 1 57.19 141 LYS B O 1
ATOM 2464 N N . LEU B 1 142 ? 11.281 -4.328 -16.922 1 50.28 142 LEU B N 1
ATOM 2465 C CA . LEU B 1 142 ? 12.016 -5.574 -17.125 1 50.28 142 LEU B CA 1
ATOM 2466 C C . LEU B 1 142 ? 12.211 -5.855 -18.609 1 50.28 142 LEU B C 1
ATOM 2468 O O . LEU B 1 142 ? 11.25 -5.875 -19.375 1 50.28 142 LEU B O 1
ATOM 2472 N N . PRO B 1 143 ? 13.523 -5.457 -19.094 1 43.25 143 PRO B N 1
ATOM 2473 C CA . PRO B 1 143 ? 13.875 -5.688 -20.5 1 43.25 143 PRO B CA 1
ATOM 2474 C C . PRO B 1 143 ? 13.234 -6.949 -21.062 1 43.25 143 PRO B C 1
ATOM 2476 O O . PRO B 1 143 ? 13.117 -7.961 -20.359 1 43.25 143 PRO B O 1
ATOM 2479 N N . ARG B 1 144 ? 12.227 -6.777 -21.922 1 42.81 144 ARG B N 1
ATOM 2480 C CA . ARG B 1 144 ? 11.938 -7.906 -22.812 1 42.81 144 ARG B CA 1
ATOM 2481 C C . ARG B 1 144 ? 13.227 -8.539 -23.328 1 42.81 144 ARG B C 1
ATOM 2483 O O . ARG B 1 144 ? 14.273 -7.887 -23.359 1 42.81 144 ARG B O 1
ATOM 2490 N N . SER B 1 145 ? 13.492 -9.742 -23.375 1 35.78 145 SER B N 1
ATOM 2491 C CA . SER B 1 145 ? 14.609 -10.445 -24 1 35.78 145 SER B CA 1
ATOM 2492 C C . SER B 1 145 ? 15.148 -9.664 -25.203 1 35.78 145 SER B C 1
ATOM 2494 O O . SER B 1 145 ? 16.297 -9.867 -25.609 1 35.78 145 SER B O 1
ATOM 2496 N N . GLU B 1 146 ? 14.469 -9.133 -26.266 1 39.47 146 GLU B N 1
ATOM 2497 C CA . GLU B 1 146 ? 15.281 -8.914 -27.469 1 39.47 146 GLU B CA 1
ATOM 2498 C C . GLU B 1 146 ? 16.391 -7.898 -27.203 1 39.47 146 GLU B C 1
ATOM 2500 O O . GLU B 1 146 ? 16.484 -7.348 -26.094 1 39.47 146 GLU B O 1
ATOM 2505 N N . GLY B 1 147 ? 16.906 -6.852 -28.344 1 36.25 147 GLY B N 1
ATOM 2506 C CA . GLY B 1 147 ? 18.094 -6.051 -28.562 1 36.25 147 GLY B CA 1
ATOM 2507 C C . GLY B 1 147 ? 18.328 -5.012 -27.484 1 36.25 147 GLY B C 1
ATOM 2508 O O . GLY B 1 147 ? 19.203 -4.152 -27.609 1 36.25 147 GLY B O 1
ATOM 2509 N N . ILE B 1 148 ? 17.406 -4.398 -27 1 37.06 148 ILE B N 1
ATOM 2510 C CA . ILE B 1 148 ? 17.734 -3.24 -26.188 1 37.06 148 ILE B CA 1
ATOM 2511 C C . ILE B 1 148 ? 18.625 -3.67 -25.016 1 37.06 148 ILE B C 1
ATOM 2513 O O . ILE B 1 148 ? 18.312 -4.625 -24.297 1 37.06 148 ILE B O 1
ATOM 2517 N N . PRO B 1 149 ? 20 -3.211 -25.141 1 36.16 149 PRO B N 1
ATOM 2518 C CA . PRO B 1 149 ? 20.969 -3.609 -24.109 1 36.16 149 PRO B CA 1
ATOM 2519 C C . PRO B 1 149 ? 20.375 -3.588 -22.703 1 36.16 149 PRO B C 1
ATOM 2521 O O . PRO B 1 149 ? 19.469 -2.787 -22.422 1 36.16 149 PRO B O 1
ATOM 2524 N N . PRO B 1 150 ? 20.438 -4.734 -22.109 1 35.25 150 PRO B N 1
ATOM 2525 C CA . PRO B 1 150 ? 20.047 -4.945 -20.719 1 35.25 150 PRO B CA 1
ATOM 2526 C C . PRO B 1 150 ? 20.438 -3.789 -19.797 1 35.25 150 PRO B C 1
ATOM 2528 O O . PRO B 1 150 ? 20.375 -3.908 -18.578 1 35.25 150 PRO B O 1
ATOM 2531 N N . GLU B 1 151 ? 21.203 -2.809 -20.359 1 31.75 151 GLU B N 1
ATOM 2532 C CA . GLU B 1 151 ? 21.672 -1.966 -19.266 1 31.75 151 GLU B CA 1
ATOM 2533 C C . GLU B 1 151 ? 20.547 -1.633 -18.297 1 31.75 151 GLU B C 1
ATOM 2535 O O . GLU B 1 151 ? 19.719 -0.763 -18.562 1 31.75 151 GLU B O 1
ATOM 2540 N N . VAL B 1 152 ? 19.938 -2.66 -18 1 35.78 152 VAL B N 1
ATOM 2541 C CA . VAL B 1 152 ? 19.25 -2.666 -16.703 1 35.78 152 VAL B CA 1
ATOM 2542 C C . VAL B 1 152 ? 20.141 -2.016 -15.648 1 35.78 152 VAL B C 1
ATOM 2544 O O . VAL B 1 152 ? 21.125 -2.613 -15.195 1 35.78 152 VAL B O 1
ATOM 2547 N N . ARG B 1 153 ? 20.844 -0.924 -16.016 1 33.38 153 ARG B N 1
ATOM 2548 C CA . ARG B 1 153 ? 21.688 -0.427 -14.922 1 33.38 153 ARG B CA 1
ATOM 2549 C C . ARG B 1 153 ? 21.047 -0.728 -13.562 1 33.38 153 ARG B C 1
ATOM 2551 O O . ARG B 1 153 ? 19.828 -0.665 -13.414 1 33.38 153 ARG B O 1
ATOM 2558 N N . ARG B 1 154 ? 21.828 -1.613 -12.883 1 32.22 154 ARG B N 1
ATOM 2559 C CA . ARG B 1 154 ? 21.531 -1.966 -11.492 1 32.22 154 ARG B CA 1
ATOM 2560 C C . ARG B 1 154 ? 21.031 -0.756 -10.719 1 32.22 154 ARG B C 1
ATOM 2562 O O . ARG B 1 154 ? 21.438 0.376 -10.992 1 32.22 154 ARG B O 1
ATOM 2569 N N . TRP B 1 155 ? 20.047 -0.955 -10.141 1 31.27 155 TRP B N 1
ATOM 2570 C CA . TRP B 1 155 ? 19.438 0.032 -9.266 1 31.27 155 TRP B CA 1
ATOM 2571 C C . TRP B 1 155 ? 20.484 0.805 -8.484 1 31.27 155 TRP B C 1
ATOM 2573 O O . TRP B 1 155 ? 20.391 2.027 -8.344 1 31.27 155 TRP B O 1
ATOM 2583 N N . SER B 1 156 ? 21.578 0.089 -8.242 1 32.75 156 SER B N 1
ATOM 2584 C CA . SER B 1 156 ? 22.703 0.615 -7.469 1 32.75 156 SER B CA 1
ATOM 2585 C C . SER B 1 156 ? 23.438 1.7 -8.242 1 32.75 156 SER B C 1
ATOM 2587 O O . SER B 1 156 ? 24.031 2.602 -7.645 1 32.75 156 SER B O 1
ATOM 2589 N N . GLU B 1 157 ? 23.734 1.335 -9.422 1 33.59 157 GLU B N 1
ATOM 2590 C CA . GLU B 1 157 ? 24.625 2.234 -10.156 1 33.59 157 GLU B CA 1
ATOM 2591 C C . GLU B 1 157 ? 23.984 3.602 -10.359 1 33.59 157 GLU B C 1
ATOM 2593 O O . GLU B 1 157 ? 24.672 4.598 -10.578 1 33.59 157 GLU B O 1
ATOM 2598 N N . PHE B 1 158 ? 22.875 3.502 -10.531 1 30.5 158 PHE B N 1
ATOM 2599 C CA . PHE B 1 158 ? 22.203 4.785 -10.711 1 30.5 158 PHE B CA 1
ATOM 2600 C C . PHE B 1 158 ? 22.188 5.574 -9.414 1 30.5 158 PHE B C 1
ATOM 2602 O O . PHE B 1 158 ? 21.891 6.773 -9.414 1 30.5 158 PHE B O 1
ATOM 2609 N N . ILE B 1 159 ? 22.266 4.859 -8.297 1 32.34 159 ILE B N 1
ATOM 2610 C CA . ILE B 1 159 ? 22.375 5.613 -7.055 1 32.34 159 ILE B CA 1
ATOM 2611 C C . ILE B 1 159 ? 23.703 6.359 -7.027 1 32.34 159 ILE B C 1
ATOM 2613 O O . ILE B 1 159 ? 24.75 5.777 -7.312 1 32.34 159 ILE B O 1
ATOM 2617 N N . GLY B 1 160 ? 23.828 7.32 -7.809 1 29.56 160 GLY B N 1
ATOM 2618 C CA . GLY B 1 160 ? 25 8.188 -7.707 1 29.56 160 GLY B CA 1
ATOM 2619 C C . GLY B 1 160 ? 25.656 8.141 -6.34 1 29.56 160 GLY B C 1
ATOM 2620 O O . GLY B 1 160 ? 26.562 8.922 -6.055 1 29.56 160 GLY B O 1
ATOM 2621 N N . GLY B 1 161 ? 25 7.691 -5.289 1 28.09 161 GLY B N 1
ATOM 2622 C CA . GLY B 1 161 ? 25.812 7.992 -4.113 1 28.09 161 GLY B CA 1
ATOM 2623 C C . GLY B 1 161 ? 27.109 7.223 -4.074 1 28.09 161 GLY B C 1
ATOM 2624 O O . GLY B 1 161 ? 27.109 5.996 -3.961 1 28.09 161 GLY B O 1
ATOM 2625 N N . LYS B 1 162 ? 28.156 7.41 -4.934 1 26.52 162 LYS B N 1
ATOM 2626 C CA . LYS B 1 162 ? 29.438 7.043 -4.348 1 26.52 162 LYS B CA 1
ATOM 2627 C C . LYS B 1 162 ? 29.516 7.461 -2.883 1 26.52 162 LYS B C 1
ATOM 2629 O O . LYS B 1 162 ? 29.156 8.586 -2.533 1 26.52 162 LYS B O 1
ATOM 2634 N N . PRO B 1 163 ? 29.484 6.402 -1.971 1 25.44 163 PRO B N 1
ATOM 2635 C CA . PRO B 1 163 ? 30.094 6.859 -0.72 1 25.44 163 PRO B CA 1
ATOM 2636 C C . PRO B 1 163 ? 31.219 7.859 -0.945 1 25.44 163 PRO B C 1
ATOM 2638 O O . PRO B 1 163 ? 32.062 7.668 -1.836 1 25.44 163 PRO B O 1
ATOM 2641 N N . LEU B 1 164 ? 30.875 9.156 -0.753 1 20.72 164 LEU B N 1
ATOM 2642 C CA . LEU B 1 164 ? 32.156 9.773 -0.451 1 20.72 164 LEU B CA 1
ATOM 2643 C C . LEU B 1 164 ? 32.875 9.031 0.674 1 20.72 164 LEU B C 1
ATOM 2645 O O . LEU B 1 164 ? 32.219 8.484 1.568 1 20.72 164 LEU B O 1
#